Protein AF-Q1DB37-F1 (afdb_monomer_lite)

Radius of gyration: 32.86 Å; chains: 1; bounding box: 74×52×137 Å

Secondary structure (DSSP, 8-state):
-----------------------------------------------HHHHHHHIIIIIS-------HHHHHHHHHHHHHTT--HHHHHHHTTSHHHHHHHHHHHHHHHHHHHHHHHHHHHHHHHHHHTT-HHHHHHHHHHHHHH---HHHHHHHHHHHHHHHHHHHHHSS-S-------------------

Structure (mmCIF, N/CA/C/O backbone):
data_AF-Q1DB37-F1
#
_entry.id   AF-Q1DB37-F1
#
loop_
_atom_site.group_PDB
_atom_site.id
_atom_site.type_symbol
_atom_site.label_atom_id
_atom_site.label_alt_id
_atom_site.label_comp_id
_atom_site.label_asym_id
_atom_site.label_entity_id
_atom_site.label_seq_id
_atom_site.pdbx_PDB_ins_code
_atom_site.Cartn_x
_atom_site.Cartn_y
_atom_site.Cartn_z
_atom_site.occupancy
_atom_site.B_iso_or_equiv
_atom_site.auth_seq_id
_atom_site.auth_comp_id
_atom_site.auth_asym_id
_atom_site.auth_atom_id
_atom_site.pdbx_PDB_model_num
ATOM 1 N N . MET A 1 1 ? 54.267 25.558 53.265 1.00 46.09 1 MET A N 1
ATOM 2 C CA . MET A 1 1 ? 55.245 25.114 52.248 1.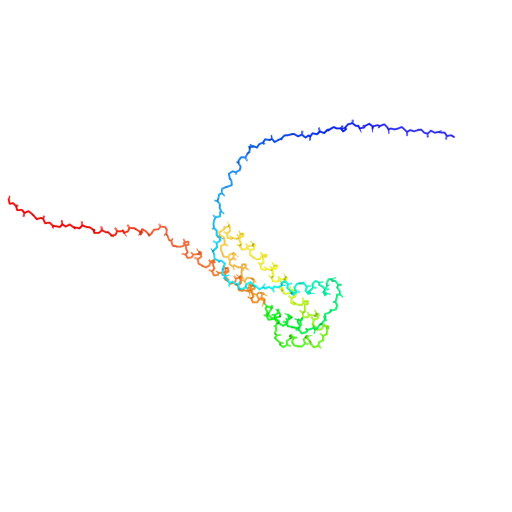00 46.09 1 MET A CA 1
ATOM 3 C C . MET A 1 1 ? 54.618 25.261 50.862 1.00 46.09 1 MET A C 1
ATOM 5 O O . MET A 1 1 ? 53.555 24.703 50.639 1.00 46.09 1 MET A O 1
ATOM 9 N N . LYS A 1 2 ? 55.229 26.077 49.989 1.00 47.84 2 LYS A N 1
ATOM 10 C CA . LYS A 1 2 ? 55.122 26.035 48.506 1.00 47.84 2 LYS A CA 1
ATOM 11 C C . LYS A 1 2 ? 56.173 25.017 47.983 1.00 47.84 2 LYS A C 1
ATOM 13 O O . LYS A 1 2 ? 57.065 24.728 48.787 1.00 47.84 2 LYS A O 1
ATOM 18 N N . PRO A 1 3 ? 56.109 24.444 46.752 1.00 56.34 3 PRO A N 1
ATOM 19 C CA . PRO A 1 3 ? 56.250 25.105 45.419 1.00 56.34 3 PRO A CA 1
ATOM 20 C C . PRO A 1 3 ? 55.158 24.662 44.400 1.00 56.34 3 PRO A C 1
ATOM 22 O O . PRO A 1 3 ? 54.493 23.663 44.633 1.00 56.34 3 PRO A O 1
ATOM 25 N N . SER A 1 4 ? 54.746 25.397 43.354 1.00 50.59 4 SER A N 1
ATOM 26 C CA . SER A 1 4 ? 55.400 26.051 42.189 1.00 50.59 4 SER A CA 1
ATOM 27 C C . SER A 1 4 ? 55.809 25.113 41.032 1.00 50.59 4 SER A C 1
ATOM 29 O O . SER A 1 4 ? 56.825 24.439 41.142 1.00 50.59 4 SER A O 1
ATOM 31 N N . ALA A 1 5 ? 55.064 25.169 39.912 1.00 50.91 5 ALA A N 1
ATOM 32 C CA . ALA A 1 5 ? 55.491 25.047 38.493 1.00 50.91 5 ALA A CA 1
ATOM 33 C C . ALA A 1 5 ? 54.244 25.321 37.599 1.00 50.91 5 ALA A C 1
ATOM 35 O O . ALA A 1 5 ? 53.253 24.616 37.741 1.00 50.91 5 ALA A O 1
ATOM 36 N N . THR A 1 6 ? 54.054 26.440 36.883 1.00 50.34 6 THR A N 1
ATOM 37 C CA . THR A 1 6 ? 54.704 27.017 35.676 1.00 50.34 6 THR A CA 1
ATOM 38 C C . THR A 1 6 ? 54.442 26.262 34.360 1.00 50.34 6 THR A C 1
ATOM 40 O O . THR A 1 6 ? 55.121 25.276 34.106 1.00 50.34 6 THR A O 1
ATOM 43 N N . ARG A 1 7 ? 53.544 26.792 33.499 1.00 41.59 7 ARG A N 1
ATOM 44 C CA . ARG A 1 7 ? 53.612 26.889 32.006 1.00 41.59 7 ARG A CA 1
ATOM 45 C C . ARG A 1 7 ? 52.314 27.572 31.512 1.00 41.59 7 ARG A C 1
ATOM 47 O O . ARG A 1 7 ? 51.246 27.043 31.772 1.00 41.59 7 ARG A O 1
ATOM 54 N N . SER A 1 8 ? 52.260 28.829 31.063 1.00 44.94 8 SER A N 1
ATOM 55 C CA . SER A 1 8 ? 52.838 29.522 29.891 1.00 44.94 8 SER A CA 1
ATOM 56 C C . SER A 1 8 ? 52.283 29.067 28.528 1.00 44.94 8 SER A C 1
ATOM 58 O O . SER A 1 8 ? 52.432 27.904 28.165 1.00 44.94 8 SER A O 1
ATOM 60 N N . GLY A 1 9 ? 51.688 30.017 27.788 1.00 42.84 9 GLY A N 1
ATOM 61 C CA . GLY A 1 9 ? 51.166 29.901 26.412 1.00 42.84 9 GLY A CA 1
ATOM 62 C C . GLY A 1 9 ? 49.723 30.421 26.311 1.00 42.84 9 GLY A C 1
ATOM 63 O O . GLY A 1 9 ? 48.789 29.655 26.484 1.00 42.84 9 GLY A O 1
ATOM 64 N N . GLN A 1 10 ? 49.447 31.728 26.294 1.00 46.47 10 GLN A N 1
ATOM 65 C CA . GLN A 1 10 ? 49.607 32.680 25.181 1.00 46.47 10 GLN A CA 1
ATOM 66 C C . GLN A 1 10 ? 48.885 32.251 23.890 1.00 46.47 10 GLN A C 1
ATOM 68 O O . GLN A 1 10 ? 49.447 31.525 23.079 1.00 46.47 10 GLN A O 1
ATOM 73 N N . ALA A 1 11 ? 47.663 32.759 23.691 1.00 36.59 11 ALA A N 1
ATOM 74 C CA . ALA A 1 11 ? 47.027 32.900 22.380 1.00 36.59 11 ALA A CA 1
ATOM 75 C C . ALA A 1 11 ? 45.894 33.946 22.441 1.00 36.59 11 ALA A C 1
ATOM 77 O O . ALA A 1 11 ? 44.831 33.712 23.006 1.00 36.59 11 ALA A O 1
ATOM 78 N N . ALA A 1 12 ? 46.143 35.104 21.842 1.00 48.97 12 ALA A N 1
ATOM 79 C CA . ALA A 1 12 ? 45.154 35.989 21.227 1.00 48.97 12 ALA A CA 1
ATOM 80 C C . ALA A 1 12 ? 45.808 36.421 19.898 1.00 48.97 12 ALA A C 1
ATOM 82 O O . ALA A 1 12 ? 47.035 36.573 19.890 1.00 48.97 12 ALA A O 1
ATOM 83 N N . PRO A 1 13 ? 45.072 36.559 18.779 1.00 51.25 13 PRO A N 1
ATOM 84 C CA . PRO A 1 13 ? 44.086 37.634 18.667 1.00 51.25 13 PRO A CA 1
ATOM 85 C C . PRO A 1 13 ? 42.792 37.282 17.908 1.00 51.25 13 PRO A C 1
ATOM 87 O O . PRO A 1 13 ? 42.789 36.560 16.914 1.00 51.25 13 PRO A O 1
ATOM 90 N N . SER A 1 14 ? 41.696 37.905 18.341 1.00 47.12 14 SER A N 1
ATOM 91 C CA . SER A 1 14 ? 40.470 38.062 17.557 1.00 47.12 14 SER A CA 1
ATOM 92 C C . SER A 1 14 ? 40.558 39.335 16.719 1.00 47.12 14 SER A C 1
ATOM 94 O O . SER A 1 14 ? 40.719 40.419 17.276 1.00 47.12 14 SER A O 1
ATOM 96 N N . ALA A 1 15 ? 40.386 39.216 15.403 1.00 48.78 15 ALA A N 1
ATOM 97 C CA . ALA A 1 15 ? 39.932 40.301 14.535 1.00 48.78 15 ALA A CA 1
ATOM 98 C C . ALA A 1 15 ? 39.231 39.724 13.282 1.00 48.78 15 ALA A C 1
ATOM 100 O O . ALA A 1 15 ? 39.503 38.581 12.910 1.00 48.78 15 ALA A O 1
ATOM 101 N N . PRO A 1 16 ? 38.294 40.471 12.666 1.00 51.66 16 PRO A N 1
ATOM 102 C CA . PRO A 1 16 ? 37.261 39.938 11.783 1.00 51.66 16 PRO A CA 1
ATOM 103 C C . PRO A 1 16 ? 37.643 40.031 10.300 1.00 51.66 16 PRO A C 1
ATOM 105 O O . PRO A 1 16 ? 38.317 40.971 9.889 1.00 51.66 16 PRO A O 1
ATOM 108 N N . ILE A 1 17 ? 37.127 39.117 9.474 1.00 45.06 17 ILE A N 1
ATOM 109 C CA . ILE A 1 17 ? 37.161 39.252 8.011 1.00 45.06 17 ILE A CA 1
ATOM 110 C C . ILE A 1 17 ? 35.729 39.153 7.480 1.00 45.06 17 ILE A C 1
ATOM 112 O O . ILE A 1 17 ? 35.092 38.101 7.509 1.00 45.06 17 ILE A O 1
ATOM 116 N N . ARG A 1 18 ? 35.226 40.303 7.027 1.00 42.94 18 ARG A N 1
ATOM 117 C CA . ARG A 1 18 ? 34.020 40.497 6.221 1.00 42.94 18 ARG A CA 1
ATOM 118 C C . ARG A 1 18 ? 34.473 41.191 4.936 1.00 42.94 18 ARG A C 1
ATOM 120 O O . ARG A 1 18 ? 35.144 42.212 5.024 1.00 42.94 18 ARG A O 1
ATOM 127 N N . GLY A 1 19 ? 34.043 40.665 3.793 1.00 36.97 19 GLY A N 1
ATOM 128 C CA . GLY A 1 19 ? 34.383 41.150 2.449 1.00 36.97 19 GLY A CA 1
ATOM 129 C C . GLY A 1 19 ? 35.168 40.068 1.701 1.00 36.97 19 GLY A C 1
ATOM 130 O O . GLY A 1 19 ? 36.044 39.458 2.290 1.00 36.97 19 GLY A O 1
ATOM 131 N N . GLU A 1 20 ? 34.876 39.675 0.469 1.00 37.81 20 GLU A N 1
ATOM 132 C CA . GLU A 1 20 ? 34.083 40.264 -0.602 1.00 37.81 20 GLU A CA 1
ATOM 133 C C . GLU A 1 20 ? 33.585 39.145 -1.530 1.00 37.81 20 GLU A C 1
ATOM 135 O O . GLU A 1 20 ? 34.064 38.011 -1.507 1.00 37.81 20 GLU A O 1
ATOM 140 N N . ARG A 1 21 ? 32.579 39.488 -2.334 1.00 43.47 21 ARG A N 1
ATOM 141 C CA . ARG A 1 21 ? 32.153 38.734 -3.513 1.00 43.47 21 ARG A CA 1
ATOM 142 C C . ARG A 1 21 ? 33.237 38.874 -4.577 1.00 43.47 21 ARG A C 1
ATOM 144 O O . ARG A 1 21 ? 33.695 39.988 -4.782 1.00 43.47 21 ARG A O 1
ATOM 151 N N . ASP A 1 22 ? 33.475 37.822 -5.352 1.00 38.19 22 ASP A N 1
ATOM 152 C CA . ASP A 1 22 ? 33.422 38.002 -6.802 1.00 38.19 22 ASP A CA 1
ATOM 153 C C . ASP A 1 22 ? 32.976 36.703 -7.508 1.00 38.19 22 ASP A C 1
ATOM 155 O O . ASP A 1 22 ? 33.346 35.607 -7.070 1.00 38.19 22 ASP A O 1
ATOM 159 N N . PRO A 1 23 ? 32.126 36.791 -8.550 1.00 50.94 23 PRO A N 1
ATOM 160 C CA . PRO A 1 23 ? 31.499 35.668 -9.221 1.00 50.94 23 PRO A CA 1
ATOM 161 C C . PRO A 1 23 ? 32.172 35.414 -10.570 1.00 50.94 23 PRO A C 1
ATOM 163 O O . PRO A 1 23 ? 32.054 36.227 -11.478 1.00 50.94 23 PRO A O 1
ATOM 166 N N . SER A 1 24 ? 32.820 34.268 -10.755 1.00 42.84 24 SER A N 1
ATOM 167 C CA . SER A 1 24 ? 33.111 33.733 -12.093 1.00 42.84 24 SER A CA 1
ATOM 168 C C . SER A 1 24 ? 33.712 32.346 -11.984 1.00 42.84 24 SER A C 1
ATOM 170 O O . SER A 1 24 ? 34.922 32.218 -11.916 1.00 42.84 24 SER A O 1
ATOM 172 N N . LEU A 1 25 ? 32.871 31.312 -12.018 1.00 43.38 25 LEU A N 1
ATOM 173 C CA . LEU A 1 25 ? 33.187 30.059 -12.705 1.00 43.38 25 LEU A CA 1
ATOM 174 C C . LEU A 1 25 ? 31.874 29.473 -13.228 1.00 43.38 25 LEU A C 1
ATOM 176 O O . LEU A 1 25 ? 31.062 28.911 -12.493 1.00 43.38 25 LEU A O 1
ATOM 180 N N . GLY A 1 26 ? 31.659 29.679 -14.526 1.00 35.41 26 GLY A N 1
ATOM 181 C CA . GLY A 1 26 ? 30.571 29.091 -15.285 1.00 35.41 26 GLY A CA 1
ATOM 182 C C . GLY A 1 26 ? 30.719 27.576 -15.341 1.00 35.41 26 GLY A C 1
ATOM 183 O O . GLY A 1 26 ? 31.489 27.043 -16.133 1.00 35.41 26 GLY A O 1
ATOM 184 N N . LEU A 1 27 ? 29.930 26.885 -14.524 1.00 38.50 27 LEU A N 1
ATOM 185 C CA . LEU A 1 27 ? 29.535 25.508 -14.777 1.00 38.50 27 LEU A CA 1
ATOM 186 C C . LEU A 1 27 ? 28.464 25.535 -15.865 1.00 38.50 27 LEU A C 1
ATOM 188 O O . LEU A 1 27 ? 27.292 25.821 -15.610 1.00 38.50 27 LEU A O 1
ATOM 192 N N . THR A 1 28 ? 28.871 25.234 -17.094 1.00 42.78 28 THR A N 1
ATOM 193 C CA . THR A 1 28 ? 27.957 24.848 -18.166 1.00 42.78 28 THR A CA 1
ATOM 194 C C . THR A 1 28 ? 27.288 23.532 -17.773 1.00 42.78 28 THR A C 1
ATOM 196 O O . THR A 1 28 ? 27.725 22.430 -18.097 1.00 42.78 28 THR A O 1
ATOM 199 N N . ARG A 1 29 ? 26.190 23.659 -17.024 1.00 37.31 29 ARG A N 1
ATOM 200 C CA . ARG A 1 29 ? 25.217 22.602 -16.767 1.00 37.31 29 ARG A CA 1
ATOM 201 C C . ARG A 1 29 ? 24.596 22.230 -18.111 1.00 37.31 29 ARG A C 1
ATOM 203 O O . ARG A 1 29 ? 23.674 22.889 -18.584 1.00 37.31 29 ARG A O 1
ATOM 210 N N . ARG A 1 30 ? 25.164 21.215 -18.764 1.00 37.41 30 ARG A N 1
ATOM 211 C CA . ARG A 1 30 ? 24.648 20.675 -20.019 1.00 37.41 30 ARG A CA 1
ATOM 212 C C . ARG A 1 30 ? 23.244 20.135 -19.763 1.00 37.41 30 ARG A C 1
ATOM 214 O O . ARG A 1 30 ? 23.041 19.269 -18.916 1.00 37.41 30 ARG A O 1
ATOM 221 N N . ALA A 1 31 ? 22.294 20.722 -20.479 1.00 47.62 31 ALA A N 1
ATOM 222 C CA . ALA A 1 31 ? 20.901 20.333 -20.521 1.00 47.62 31 ALA A CA 1
ATOM 223 C C . ALA A 1 31 ? 20.774 18.843 -20.868 1.00 47.62 31 ALA A C 1
ATOM 225 O O . ALA A 1 31 ? 21.213 18.396 -21.925 1.00 47.62 31 ALA A O 1
ATOM 226 N N . GLY A 1 32 ? 20.170 18.111 -19.940 1.00 39.31 32 GLY A N 1
ATOM 227 C CA . GLY A 1 32 ? 19.785 16.709 -20.041 1.00 39.31 32 GLY A CA 1
ATOM 228 C C . GLY A 1 32 ? 18.499 16.489 -19.248 1.00 39.31 32 GLY A C 1
ATOM 229 O O . GLY A 1 32 ? 18.425 15.627 -18.387 1.00 39.31 32 GLY A O 1
ATOM 230 N N . GLN A 1 33 ? 17.511 17.353 -19.473 1.00 46.97 33 GLN A N 1
ATOM 231 C CA . GLN A 1 33 ? 16.106 17.043 -19.228 1.00 46.97 33 GLN A CA 1
ATOM 232 C C . GLN A 1 33 ? 15.464 17.018 -20.608 1.00 46.97 33 GLN A C 1
ATOM 234 O O . GLN A 1 33 ? 15.496 18.034 -21.305 1.00 46.97 33 GLN A O 1
ATOM 239 N N . PRO A 1 34 ? 14.962 15.850 -21.025 1.00 47.28 34 PRO A N 1
ATOM 240 C CA . PRO A 1 34 ? 13.512 15.706 -20.990 1.00 47.28 34 PRO A CA 1
ATOM 241 C C . PRO A 1 34 ? 13.046 14.269 -20.705 1.00 47.28 34 PRO A C 1
ATOM 243 O O . PRO A 1 34 ? 13.386 13.349 -21.435 1.00 47.28 34 PRO A O 1
ATOM 246 N N . ALA A 1 35 ? 12.214 14.109 -19.676 1.00 41.06 35 ALA A N 1
ATOM 247 C CA . ALA A 1 35 ? 11.151 13.097 -19.611 1.00 41.06 35 ALA A CA 1
ATOM 248 C C . ALA A 1 35 ? 10.296 13.378 -18.366 1.00 41.06 35 ALA A C 1
ATOM 250 O O . ALA A 1 35 ? 10.339 12.680 -17.355 1.00 41.06 35 ALA A O 1
ATOM 251 N N . LYS A 1 36 ? 9.564 14.489 -18.411 1.00 46.75 36 LYS A N 1
ATOM 252 C CA . LYS A 1 36 ? 8.279 14.584 -17.716 1.00 46.75 36 LYS A CA 1
ATOM 253 C C . LYS A 1 36 ? 7.243 14.296 -18.804 1.00 46.75 36 LYS A C 1
ATOM 255 O O . LYS A 1 36 ? 7.446 14.790 -19.903 1.00 46.75 36 LYS A O 1
ATOM 260 N N . GLU A 1 37 ? 6.199 13.540 -18.472 1.00 45.59 37 GLU A N 1
ATOM 261 C CA . GLU A 1 37 ? 5.217 12.898 -19.377 1.00 45.59 37 GLU A CA 1
ATOM 262 C C . GLU A 1 37 ? 5.727 11.544 -19.893 1.00 45.59 37 GLU A C 1
ATOM 264 O O . GLU A 1 37 ? 6.652 11.478 -20.685 1.00 45.59 37 GLU A O 1
ATOM 269 N N . THR A 1 38 ? 5.256 10.402 -19.394 1.00 41.31 38 THR A N 1
ATOM 270 C CA . THR A 1 38 ? 3.865 10.073 -19.063 1.00 41.31 38 THR A CA 1
ATOM 271 C C . THR A 1 38 ? 3.830 9.285 -17.757 1.00 41.31 38 THR A C 1
ATOM 273 O O . THR A 1 38 ? 4.081 8.083 -17.728 1.00 41.31 38 THR A O 1
ATOM 276 N N . CYS A 1 39 ? 3.511 9.955 -16.648 1.00 34.00 39 CYS A N 1
ATOM 277 C CA . CYS A 1 39 ? 3.052 9.239 -15.466 1.00 34.00 39 CYS A CA 1
ATOM 278 C C . CYS A 1 39 ? 1.733 8.573 -15.857 1.00 34.00 39 CYS A C 1
ATOM 280 O O . CYS A 1 39 ? 0.726 9.264 -16.017 1.00 34.00 39 CYS A O 1
ATOM 282 N N . ILE A 1 40 ? 1.733 7.250 -16.030 1.00 42.47 40 ILE A N 1
ATOM 283 C CA . ILE A 1 40 ? 0.500 6.462 -16.000 1.00 42.47 40 ILE A CA 1
ATOM 284 C C . ILE A 1 40 ? -0.260 6.945 -14.765 1.00 42.47 40 ILE A C 1
ATOM 286 O O . ILE A 1 40 ? 0.290 6.945 -13.660 1.00 42.47 40 ILE A O 1
ATOM 290 N N . VAL A 1 41 ? -1.470 7.465 -14.985 1.00 40.59 41 VAL A N 1
ATOM 291 C CA . VAL A 1 41 ? -2.311 8.118 -13.976 1.00 40.59 41 VAL A CA 1
ATOM 292 C C . VAL A 1 41 ? -2.771 7.058 -12.977 1.00 40.59 41 VAL A C 1
ATOM 294 O O . VAL A 1 41 ? -3.905 6.589 -12.989 1.00 40.59 41 VAL A O 1
ATOM 297 N N . SER A 1 42 ? -1.859 6.634 -12.107 1.00 51.03 42 SER A N 1
ATOM 298 C CA . SER A 1 42 ? -2.204 5.908 -10.903 1.00 51.03 42 SER A CA 1
ATOM 299 C C . SER A 1 42 ? -2.890 6.920 -9.995 1.00 51.03 42 SER A C 1
ATOM 301 O O . SER A 1 42 ? -2.320 7.944 -9.617 1.00 51.03 42 SER A O 1
ATOM 303 N N . LYS A 1 43 ? -4.170 6.674 -9.715 1.00 55.88 43 LYS A N 1
ATOM 304 C CA . LYS A 1 43 ? -4.950 7.410 -8.721 1.00 55.88 43 LYS A CA 1
ATOM 305 C C . LYS A 1 43 ? -4.084 7.582 -7.470 1.00 55.88 43 LYS A C 1
ATOM 307 O O . LYS A 1 43 ? -3.739 6.587 -6.836 1.00 55.88 43 LYS A O 1
ATOM 312 N N . THR A 1 44 ? -3.681 8.813 -7.162 1.00 67.50 44 THR A N 1
ATOM 313 C CA . THR A 1 44 ? -2.818 9.089 -6.010 1.00 67.50 44 THR A CA 1
ATOM 314 C C . THR A 1 44 ? -3.616 8.782 -4.752 1.00 67.50 44 THR A C 1
ATOM 316 O O . THR A 1 44 ? -4.596 9.463 -4.452 1.00 67.50 44 THR A O 1
ATOM 319 N N . ILE A 1 45 ? -3.258 7.700 -4.066 1.00 85.31 45 ILE A N 1
ATOM 320 C CA . ILE A 1 45 ? -3.944 7.288 -2.846 1.00 85.31 45 ILE A CA 1
ATOM 321 C C . ILE A 1 45 ? -3.469 8.184 -1.704 1.00 85.31 45 ILE A C 1
ATOM 323 O O . ILE A 1 45 ? -2.268 8.306 -1.459 1.00 85.31 45 ILE A O 1
ATOM 327 N N . ASP A 1 46 ? -4.411 8.817 -1.005 1.00 89.25 46 ASP A N 1
ATOM 328 C CA . ASP A 1 46 ? -4.097 9.622 0.171 1.00 89.25 46 ASP A CA 1
ATOM 329 C C . ASP A 1 46 ? -4.039 8.751 1.434 1.00 89.25 46 ASP A C 1
ATOM 331 O O . ASP A 1 46 ? -5.051 8.450 2.076 1.00 89.25 46 ASP A O 1
ATOM 335 N N . TRP A 1 47 ? -2.813 8.379 1.804 1.00 93.50 47 TRP A N 1
ATOM 336 C CA . TRP A 1 47 ? -2.498 7.705 3.064 1.00 93.50 47 TRP A CA 1
ATOM 337 C C . TRP A 1 47 ? -2.121 8.667 4.201 1.00 93.50 47 TRP A C 1
ATOM 339 O O . TRP A 1 47 ? -1.719 8.218 5.274 1.00 93.50 47 TRP A O 1
ATOM 349 N N . GLY A 1 48 ? -2.243 9.983 4.015 1.00 93.62 48 GLY A N 1
ATOM 350 C CA . GLY A 1 48 ? -1.997 10.965 5.072 1.00 93.62 48 GLY A CA 1
ATOM 351 C C . GLY A 1 48 ? -2.818 10.688 6.339 1.00 93.62 48 GLY A C 1
ATOM 352 O O . GLY A 1 48 ? -2.227 10.536 7.409 1.00 93.62 48 GLY A O 1
ATOM 353 N N . PRO A 1 49 ? -4.152 10.519 6.240 1.00 94.94 49 PRO A N 1
ATOM 354 C CA . PRO A 1 49 ? -5.002 10.283 7.404 1.00 94.94 49 PRO A CA 1
ATOM 355 C C . PRO A 1 49 ? -4.634 9.031 8.209 1.00 94.94 49 PRO A C 1
ATOM 357 O O . PRO A 1 49 ? -4.621 9.087 9.439 1.00 94.94 49 PRO A O 1
ATOM 360 N N . ILE A 1 50 ? -4.305 7.916 7.542 1.00 94.81 50 ILE A N 1
ATOM 361 C CA . ILE A 1 50 ? -3.914 6.688 8.247 1.00 94.81 50 ILE A CA 1
ATOM 362 C C . ILE A 1 50 ? -2.537 6.836 8.898 1.00 94.81 50 ILE A C 1
ATOM 364 O O . ILE A 1 50 ? -2.359 6.413 10.034 1.00 94.81 50 ILE A O 1
ATOM 368 N N . ARG A 1 51 ? -1.586 7.527 8.253 1.00 94.25 51 ARG A N 1
ATOM 369 C CA . ARG A 1 51 ? -0.270 7.822 8.845 1.00 94.25 51 ARG A CA 1
ATOM 370 C C . ARG A 1 51 ? -0.392 8.717 10.075 1.00 94.25 51 ARG A C 1
ATOM 372 O O . ARG A 1 51 ? 0.303 8.496 11.063 1.00 94.25 51 ARG A O 1
ATOM 379 N N . THR A 1 52 ? -1.291 9.701 10.041 1.00 95.69 52 THR A N 1
ATOM 380 C CA . THR A 1 52 ? -1.596 10.538 11.208 1.00 95.69 52 THR A CA 1
ATOM 381 C C . THR A 1 52 ? -2.179 9.707 12.349 1.00 95.69 52 THR A C 1
ATOM 383 O O . THR A 1 52 ? -1.745 9.866 13.488 1.00 95.69 52 THR A O 1
ATOM 386 N N . LEU A 1 53 ? -3.127 8.808 12.059 1.00 94.56 53 LEU A N 1
ATOM 387 C CA . LEU A 1 53 ? -3.700 7.918 13.071 1.00 94.56 53 LEU A CA 1
ATOM 388 C C . LEU A 1 53 ? -2.646 6.960 13.645 1.00 94.56 53 LEU A C 1
ATOM 390 O O . LEU A 1 53 ? -2.528 6.843 14.861 1.00 94.56 53 LEU A O 1
ATOM 394 N N . ALA A 1 54 ? -1.838 6.339 12.786 1.00 93.88 54 ALA A N 1
ATOM 395 C CA . ALA A 1 54 ? -0.759 5.439 13.175 1.00 93.88 54 ALA A CA 1
ATOM 396 C C . ALA A 1 54 ? 0.259 6.126 14.083 1.00 93.88 54 ALA A C 1
ATOM 398 O O . ALA A 1 54 ? 0.644 5.566 15.101 1.00 93.88 54 ALA A O 1
ATOM 399 N N . ARG A 1 55 ? 0.658 7.363 13.771 1.00 94.44 55 ARG A N 1
ATOM 400 C CA . ARG A 1 55 ? 1.556 8.134 14.633 1.00 94.44 55 ARG A CA 1
ATOM 401 C C . ARG A 1 55 ? 0.951 8.356 16.025 1.00 94.44 55 ARG A C 1
ATOM 403 O O . ARG A 1 55 ? 1.607 8.064 17.021 1.00 94.44 55 ARG A O 1
ATOM 410 N N . ARG A 1 56 ? -0.294 8.832 16.101 1.00 94.38 56 ARG A N 1
ATOM 411 C CA . ARG A 1 56 ? -0.982 9.084 17.381 1.00 94.38 56 ARG A CA 1
ATOM 412 C C . ARG A 1 56 ? -1.089 7.821 18.239 1.00 94.38 56 ARG A C 1
ATOM 414 O O . ARG A 1 56 ? -0.758 7.820 19.417 1.00 94.38 56 ARG A O 1
ATOM 421 N N . VAL A 1 57 ? -1.501 6.717 17.629 1.00 94.06 57 VAL A N 1
ATOM 422 C CA . VAL A 1 57 ? -1.761 5.470 18.356 1.00 94.06 57 VAL A CA 1
ATOM 423 C C . VAL A 1 57 ? -0.468 4.709 18.664 1.00 94.06 57 VAL A C 1
ATOM 425 O O . VAL A 1 57 ? -0.237 4.305 19.798 1.00 94.06 57 VAL A O 1
ATOM 428 N N . LEU A 1 58 ? 0.396 4.510 17.665 1.00 91.81 58 LEU A N 1
ATOM 429 C CA . LEU A 1 58 ? 1.568 3.632 17.774 1.00 91.81 58 LEU A CA 1
ATOM 430 C C . LEU A 1 58 ? 2.802 4.336 18.344 1.00 91.81 58 LEU A C 1
ATOM 432 O O . LEU A 1 58 ? 3.667 3.673 18.905 1.00 91.81 58 LEU A O 1
ATOM 436 N N . THR A 1 59 ? 2.924 5.654 18.163 1.00 91.19 59 THR A N 1
ATOM 437 C CA . THR A 1 59 ? 4.075 6.430 18.661 1.00 91.19 59 THR A CA 1
ATOM 438 C C . THR A 1 59 ? 3.726 7.213 19.918 1.00 91.19 59 THR A C 1
ATOM 440 O O . THR A 1 59 ? 4.511 7.231 20.860 1.00 91.19 59 THR A O 1
ATOM 443 N N . GLU A 1 60 ? 2.561 7.860 19.942 1.00 92.62 60 GLU A N 1
ATOM 444 C CA . GLU A 1 60 ? 2.151 8.726 21.057 1.00 92.62 60 GLU A CA 1
ATOM 445 C C . GLU A 1 60 ? 1.345 7.957 22.127 1.00 92.62 60 GLU A C 1
ATOM 447 O O . GLU A 1 60 ? 1.104 8.485 23.210 1.00 92.62 60 GLU A O 1
ATOM 452 N N . GLY A 1 61 ? 0.998 6.688 21.868 1.00 89.19 61 GLY A N 1
ATOM 453 C CA . GLY A 1 61 ? 0.349 5.791 22.831 1.00 89.19 61 GLY A CA 1
ATOM 454 C C . GLY A 1 61 ? -1.131 6.093 23.071 1.00 89.19 61 GLY A C 1
ATOM 455 O O . GLY A 1 61 ? -1.692 5.675 24.085 1.00 89.19 61 GLY A O 1
ATOM 456 N N . GLU A 1 62 ? -1.769 6.839 22.170 1.00 90.25 62 GLU A N 1
ATOM 457 C CA . GLU A 1 62 ? -3.194 7.131 22.264 1.00 90.25 62 GLU A CA 1
ATOM 458 C C . GLU A 1 62 ? -4.033 5.873 21.994 1.00 90.25 62 GLU A C 1
ATOM 460 O O . GLU A 1 62 ? -3.695 5.041 21.150 1.00 90.25 62 GLU A O 1
ATOM 465 N N . ARG A 1 63 ? -5.163 5.734 22.693 1.00 87.12 63 ARG A N 1
ATOM 466 C CA . ARG A 1 63 ? -6.099 4.631 22.447 1.00 87.12 63 ARG A CA 1
ATOM 467 C C . ARG A 1 63 ? -6.781 4.779 21.093 1.00 87.12 63 ARG A C 1
ATOM 469 O O . ARG A 1 63 ? -7.128 5.886 20.677 1.00 87.12 63 ARG A O 1
ATOM 476 N N . VAL A 1 64 ? -7.017 3.655 20.419 1.00 84.62 64 VAL A N 1
ATOM 477 C CA . VAL A 1 64 ? -7.756 3.651 19.153 1.00 84.62 64 VAL A CA 1
ATOM 478 C C . VAL A 1 64 ? -9.218 3.903 19.472 1.00 84.62 64 VAL A C 1
ATOM 480 O O . VAL A 1 64 ? -9.922 3.021 19.956 1.00 84.62 64 VAL A O 1
ATOM 483 N N . ALA A 1 65 ? -9.705 5.098 19.161 1.00 79.44 65 ALA A N 1
ATOM 484 C CA . ALA A 1 65 ? -11.028 5.511 19.592 1.00 79.44 65 ALA A CA 1
ATOM 485 C C . ALA A 1 65 ? -12.193 4.860 18.818 1.00 79.44 65 ALA A C 1
ATOM 487 O O . ALA A 1 65 ? -13.277 5.403 18.898 1.00 79.44 65 ALA A O 1
ATOM 488 N N . LEU A 1 66 ? -12.036 3.727 18.109 1.00 87.19 66 LEU A N 1
ATOM 489 C CA . LEU A 1 66 ? -13.062 2.943 17.373 1.00 87.19 66 LEU A CA 1
ATOM 490 C C . LEU A 1 66 ? -14.294 3.711 16.838 1.00 87.19 66 LEU A C 1
ATOM 492 O O . LEU A 1 66 ? -15.396 3.158 16.712 1.00 87.19 66 LEU A O 1
ATOM 496 N N . THR A 1 67 ? -14.130 4.981 16.473 1.00 92.12 67 THR A N 1
ATOM 497 C CA . THR A 1 67 ? -15.245 5.835 16.094 1.00 92.12 67 THR A CA 1
ATOM 498 C C . THR A 1 67 ? -15.726 5.412 14.718 1.00 92.12 67 THR A C 1
ATOM 500 O O . THR A 1 67 ? -14.997 4.796 13.936 1.00 92.12 67 THR A O 1
ATOM 503 N N . ARG A 1 68 ? -16.951 5.799 14.345 1.00 92.94 68 ARG A N 1
ATOM 504 C CA . ARG A 1 68 ? -17.447 5.558 12.980 1.00 92.94 68 ARG A CA 1
ATOM 505 C C . ARG A 1 68 ? -16.465 6.071 11.915 1.00 92.94 68 ARG A C 1
ATOM 507 O O . ARG A 1 68 ? -16.310 5.427 10.881 1.00 92.94 68 ARG A O 1
ATOM 514 N N . LYS A 1 69 ? -15.792 7.199 12.181 1.00 92.69 69 LYS A N 1
ATOM 515 C CA . LYS A 1 69 ? -14.792 7.801 11.290 1.00 92.69 69 LYS A CA 1
ATOM 516 C C . LYS A 1 69 ? -13.519 6.958 11.201 1.00 92.69 69 LYS A C 1
ATOM 518 O O . LYS A 1 69 ? -13.055 6.709 10.095 1.00 92.69 69 LYS A O 1
ATOM 523 N N . GLU A 1 70 ? -12.975 6.499 12.325 1.00 93.31 70 GLU A N 1
ATOM 524 C CA . GLU A 1 70 ? -11.758 5.672 12.336 1.00 93.31 70 GLU A CA 1
ATOM 525 C C . GLU A 1 70 ? -12.011 4.288 11.745 1.00 93.31 70 GLU A C 1
ATOM 527 O O . GLU A 1 70 ? -11.241 3.844 10.902 1.00 93.31 70 GLU A O 1
ATOM 532 N N . LYS A 1 71 ? -13.140 3.648 12.074 1.00 94.62 71 LYS A N 1
ATOM 533 C CA . LYS A 1 71 ? -13.526 2.376 11.446 1.00 94.62 71 LYS A CA 1
ATOM 534 C C . LYS A 1 71 ? -13.705 2.519 9.932 1.00 94.62 71 LYS A C 1
ATOM 536 O O . LYS A 1 71 ? -13.347 1.615 9.186 1.00 94.62 71 LYS A O 1
ATOM 541 N N . ALA A 1 72 ? -14.267 3.635 9.460 1.00 95.38 72 ALA A N 1
ATOM 542 C CA . ALA A 1 72 ? -14.387 3.903 8.026 1.00 95.38 72 ALA A CA 1
ATOM 543 C C . ALA A 1 72 ? -13.023 4.143 7.360 1.00 95.38 72 ALA A C 1
ATOM 545 O O . ALA A 1 72 ? -12.812 3.691 6.236 1.00 95.38 72 ALA A O 1
ATOM 546 N N . LEU A 1 73 ? -12.102 4.825 8.050 1.00 95.56 73 LEU A N 1
ATOM 547 C CA . LEU A 1 73 ? -10.734 5.033 7.579 1.00 95.56 73 LEU A CA 1
ATOM 548 C C . LEU A 1 73 ? -9.983 3.702 7.445 1.00 95.56 73 LEU A C 1
ATOM 550 O O . LEU A 1 73 ? -9.477 3.427 6.363 1.00 95.56 73 LEU A O 1
ATOM 554 N N . LEU A 1 74 ? -9.990 2.872 8.493 1.00 95.75 74 LEU A N 1
ATOM 555 C CA . LEU A 1 74 ? -9.355 1.549 8.494 1.00 95.75 74 LEU A CA 1
ATOM 556 C C . LEU A 1 74 ? -9.927 0.667 7.376 1.00 95.75 74 LEU A C 1
ATOM 558 O O . LEU A 1 74 ? -9.195 0.182 6.530 1.00 95.75 74 LEU A O 1
ATOM 562 N N . ARG A 1 75 ? -11.257 0.565 7.240 1.00 97.00 75 ARG A N 1
ATOM 563 C CA . ARG A 1 75 ? -11.874 -0.194 6.129 1.00 97.00 75 ARG A CA 1
ATOM 564 C C . ARG A 1 75 ? -11.402 0.248 4.750 1.00 97.00 75 ARG A C 1
ATOM 566 O O . ARG A 1 75 ? -11.133 -0.591 3.892 1.00 97.00 75 ARG A O 1
ATOM 573 N N . ARG A 1 76 ? -11.341 1.563 4.521 1.00 96.00 76 ARG A N 1
ATOM 574 C CA . ARG A 1 76 ? -10.895 2.113 3.240 1.00 96.00 76 ARG A CA 1
ATOM 575 C C . ARG A 1 76 ? -9.436 1.749 2.984 1.00 96.00 76 ARG A C 1
ATOM 577 O O . ARG A 1 76 ? -9.121 1.255 1.906 1.00 96.00 76 ARG A O 1
ATOM 584 N N . THR A 1 77 ? -8.566 1.984 3.962 1.00 95.75 77 THR A N 1
ATOM 585 C CA . THR A 1 77 ? -7.133 1.745 3.806 1.00 95.75 77 THR A CA 1
ATOM 586 C C . THR A 1 77 ? -6.808 0.261 3.700 1.00 95.75 77 THR A C 1
ATOM 588 O O . THR A 1 77 ? -6.031 -0.103 2.824 1.00 95.75 77 THR A O 1
ATOM 591 N N . ALA A 1 78 ? -7.460 -0.608 4.470 1.00 95.75 78 ALA A N 1
ATOM 592 C CA . ALA A 1 78 ? -7.353 -2.056 4.340 1.00 95.75 78 ALA A CA 1
ATOM 593 C C . ALA A 1 78 ? -7.562 -2.539 2.896 1.00 95.75 78 ALA A C 1
ATOM 595 O O . ALA A 1 78 ? -6.738 -3.285 2.365 1.00 95.75 78 ALA A O 1
ATOM 596 N N . ALA A 1 79 ? -8.612 -2.057 2.223 1.00 94.75 79 ALA A N 1
ATOM 597 C CA . ALA A 1 79 ? -8.860 -2.390 0.821 1.00 94.75 79 ALA A CA 1
ATOM 598 C C . ALA A 1 79 ? -7.743 -1.870 -0.107 1.00 94.75 79 ALA A C 1
ATOM 600 O O . ALA A 1 79 ? -7.332 -2.564 -1.037 1.00 94.75 79 ALA A O 1
ATOM 601 N N . GLU A 1 80 ? -7.212 -0.674 0.161 1.00 93.94 80 GLU A N 1
ATOM 602 C CA . GLU A 1 80 ? -6.100 -0.077 -0.596 1.00 93.94 80 GLU A CA 1
ATOM 603 C C . GLU A 1 80 ? -4.777 -0.844 -0.423 1.00 93.94 80 GLU A C 1
ATOM 605 O O . GLU A 1 80 ? -3.951 -0.830 -1.336 1.00 93.94 80 GLU A O 1
ATOM 610 N N . VAL A 1 81 ? -4.576 -1.526 0.712 1.00 95.38 81 VAL A N 1
ATOM 611 C CA . VAL A 1 81 ? -3.368 -2.320 1.016 1.00 95.38 81 VAL A CA 1
ATOM 612 C C . VAL A 1 81 ? -3.554 -3.834 0.836 1.00 95.38 81 VAL A C 1
ATOM 614 O O . VAL A 1 81 ? -2.669 -4.619 1.193 1.00 95.38 81 VAL A O 1
ATOM 617 N N . GLY A 1 82 ? -4.689 -4.262 0.277 1.00 93.75 82 GLY A N 1
ATOM 618 C CA . GLY A 1 82 ? -4.964 -5.666 -0.042 1.00 93.75 82 GLY A CA 1
ATOM 619 C C . GLY A 1 82 ? -5.272 -6.550 1.173 1.00 93.75 82 GLY A C 1
ATOM 620 O O . GLY A 1 82 ? -4.872 -7.712 1.195 1.00 93.75 82 GLY A O 1
ATOM 621 N N . ILE A 1 83 ? -5.923 -6.011 2.203 1.00 94.50 83 ILE A N 1
ATOM 622 C CA . ILE A 1 83 ? -6.496 -6.780 3.321 1.00 94.50 83 ILE A CA 1
ATOM 623 C C . ILE A 1 83 ? -7.973 -7.061 3.009 1.00 94.50 83 ILE A C 1
ATOM 625 O O . ILE A 1 83 ? -8.681 -6.198 2.481 1.00 94.50 83 ILE A O 1
ATOM 629 N N . SER A 1 84 ? -8.445 -8.275 3.301 1.00 95.19 84 SER A N 1
ATOM 630 C CA . SER A 1 84 ? -9.812 -8.685 2.962 1.00 95.19 84 SER A CA 1
ATOM 631 C C . SER A 1 84 ? -10.859 -8.047 3.882 1.00 95.19 84 SER A C 1
ATOM 633 O O . SER A 1 84 ? -10.622 -7.819 5.067 1.00 95.19 84 SER A O 1
ATOM 635 N N . ALA A 1 85 ? -12.070 -7.814 3.365 1.00 93.19 85 ALA A N 1
ATOM 636 C CA . ALA A 1 85 ? -13.158 -7.240 4.162 1.00 93.19 85 ALA A CA 1
ATOM 637 C C . ALA A 1 85 ? -13.514 -8.099 5.394 1.00 93.19 85 ALA A C 1
ATOM 639 O O . ALA A 1 85 ? -13.820 -7.556 6.451 1.00 93.19 85 ALA A O 1
ATOM 640 N N . SER A 1 86 ? -13.428 -9.429 5.289 1.00 93.25 86 SER A N 1
ATOM 641 C CA . SER A 1 86 ? -13.673 -10.347 6.410 1.00 93.25 86 SER A CA 1
ATOM 642 C C . SER A 1 86 ? -12.647 -10.209 7.535 1.00 93.25 86 SER A C 1
ATOM 644 O O . SER A 1 86 ? -13.021 -10.225 8.709 1.00 93.25 86 SER A O 1
ATOM 646 N N . GLU A 1 87 ? -11.365 -10.052 7.194 1.00 94.12 87 GLU A N 1
ATOM 647 C CA . GLU A 1 87 ? -10.305 -9.812 8.182 1.00 94.12 87 GLU A CA 1
ATOM 648 C C . GLU A 1 87 ? -10.514 -8.466 8.876 1.00 94.12 87 GLU A C 1
ATOM 650 O O . GLU A 1 87 ? -10.401 -8.377 10.097 1.00 94.12 87 GLU A O 1
ATOM 655 N N . VAL A 1 88 ? -10.900 -7.438 8.116 1.00 95.81 88 VAL A N 1
ATOM 656 C CA . VAL A 1 88 ? -11.186 -6.105 8.656 1.00 95.81 88 VAL A CA 1
ATOM 657 C C . VAL A 1 88 ? -12.344 -6.133 9.643 1.00 95.81 88 VAL A C 1
ATOM 659 O O . VAL A 1 88 ? -12.198 -5.633 10.754 1.00 95.81 88 VAL A O 1
ATOM 662 N N . GLU A 1 89 ? -13.492 -6.712 9.281 1.00 94.88 89 GLU A N 1
ATOM 663 C CA . GLU A 1 89 ? -14.640 -6.759 10.196 1.00 94.88 89 GLU A CA 1
ATOM 664 C C . GLU A 1 89 ? -14.321 -7.547 11.472 1.00 94.88 89 GLU A C 1
ATOM 666 O O . GLU A 1 89 ? -14.718 -7.132 12.561 1.00 94.88 89 GLU A O 1
ATOM 671 N N . SER A 1 90 ? -13.543 -8.627 11.353 1.00 94.06 90 SER A N 1
ATOM 672 C CA . SER A 1 90 ? -13.086 -9.409 12.507 1.00 94.06 90 SER A CA 1
ATOM 673 C C . SER A 1 90 ? -12.165 -8.587 13.416 1.00 94.06 90 SER A C 1
ATOM 675 O O . SER A 1 90 ? -12.328 -8.591 14.635 1.00 94.06 90 SER A O 1
ATOM 677 N N . ALA A 1 91 ? -11.233 -7.829 12.835 1.00 94.44 91 ALA A N 1
ATOM 678 C CA . ALA A 1 91 ? -10.319 -6.966 13.575 1.00 94.44 91 ALA A CA 1
ATOM 679 C C . ALA A 1 91 ? -11.043 -5.787 14.253 1.00 94.44 91 ALA A C 1
ATOM 681 O O . ALA A 1 91 ? -10.760 -5.459 15.401 1.00 94.44 91 ALA A O 1
ATOM 682 N N . LEU A 1 92 ? -12.032 -5.179 13.589 1.00 94.75 92 LEU A N 1
ATOM 683 C CA . LEU A 1 92 ? -12.784 -4.024 14.102 1.00 94.75 92 LEU A CA 1
ATOM 684 C C . LEU A 1 92 ? -13.814 -4.364 15.197 1.00 94.75 92 LEU A C 1
ATOM 686 O O . LEU A 1 92 ? -14.513 -3.455 15.680 1.00 94.75 92 LEU A O 1
ATOM 690 N N . ALA A 1 93 ? -13.926 -5.641 15.572 1.00 93.50 93 ALA A N 1
ATOM 691 C CA . ALA A 1 93 ? -14.757 -6.110 16.677 1.00 93.50 93 ALA A CA 1
ATOM 692 C C . ALA A 1 93 ? -14.165 -5.768 18.056 1.00 93.50 93 ALA A C 1
ATOM 694 O O . ALA A 1 93 ? -14.914 -5.655 19.024 1.00 93.50 93 ALA A O 1
ATOM 695 N N . THR A 1 94 ? -12.846 -5.572 18.144 1.00 92.69 94 THR A N 1
ATOM 696 C CA . THR A 1 94 ? -12.125 -5.279 19.394 1.00 92.69 94 THR A CA 1
ATOM 697 C C . THR A 1 94 ? -11.169 -4.101 19.214 1.00 92.69 94 THR A C 1
ATOM 699 O O . THR A 1 94 ? -10.812 -3.741 18.089 1.00 92.69 94 THR A O 1
ATOM 702 N N . GLU A 1 95 ? -10.770 -3.465 20.316 1.00 91.25 95 GLU A N 1
ATOM 703 C CA . GLU A 1 95 ? -9.786 -2.375 20.276 1.00 91.25 95 GLU A CA 1
ATOM 704 C C . GLU A 1 95 ? -8.401 -2.921 19.905 1.00 91.25 95 GLU A C 1
ATOM 706 O O . GLU A 1 95 ? -7.724 -2.369 19.039 1.00 91.25 95 GLU A O 1
ATOM 711 N N . GLU A 1 96 ? -8.024 -4.066 20.477 1.00 93.06 96 GLU A N 1
ATOM 712 C CA . GLU A 1 96 ? -6.774 -4.769 20.196 1.00 93.06 96 GLU A CA 1
ATOM 713 C C . GLU A 1 96 ? -6.694 -5.219 18.732 1.00 93.06 96 GLU A C 1
ATOM 715 O O . GLU A 1 96 ? -5.658 -5.059 18.085 1.00 93.06 96 GLU A O 1
ATOM 720 N N . GLY A 1 97 ? -7.795 -5.735 18.180 1.00 94.31 97 GLY A N 1
ATOM 721 C CA . GLY A 1 97 ? -7.871 -6.115 16.772 1.00 94.31 97 GLY A CA 1
ATOM 722 C C . GLY A 1 97 ? -7.709 -4.913 15.841 1.00 94.31 97 GLY A C 1
ATOM 723 O O . GLY A 1 97 ? -6.952 -4.981 14.873 1.00 94.31 97 GLY A O 1
ATOM 724 N N . ALA A 1 98 ? -8.343 -3.781 16.152 1.00 94.56 98 ALA A N 1
ATOM 725 C CA . ALA A 1 98 ? -8.197 -2.564 15.359 1.00 94.56 98 ALA A CA 1
ATOM 726 C C . ALA A 1 98 ? -6.793 -1.955 15.452 1.00 94.56 98 ALA A C 1
ATOM 728 O O . ALA A 1 98 ? -6.294 -1.420 14.461 1.00 94.56 98 ALA A O 1
ATOM 729 N N . LEU A 1 99 ? -6.138 -2.068 16.610 1.00 95.19 99 LEU A N 1
ATOM 730 C CA . LEU A 1 99 ? -4.730 -1.715 16.767 1.00 95.19 99 LEU A CA 1
ATOM 731 C C . LEU A 1 99 ? -3.839 -2.593 15.877 1.00 95.19 99 LEU A C 1
ATOM 733 O O . LEU A 1 99 ? -2.988 -2.067 15.161 1.00 95.19 99 LEU A O 1
ATOM 737 N N . GLY A 1 100 ? -4.060 -3.911 15.881 1.00 95.81 100 GLY A N 1
ATOM 738 C CA . GLY A 1 100 ? -3.342 -4.846 15.012 1.00 95.81 100 GLY A CA 1
ATOM 739 C C . GLY A 1 100 ? -3.556 -4.548 13.524 1.00 95.81 100 GLY A C 1
ATOM 740 O O . GLY A 1 100 ? -2.599 -4.538 12.751 1.00 95.81 100 GLY A O 1
ATOM 741 N N . LEU A 1 101 ? -4.787 -4.210 13.130 1.00 96.88 101 LEU A N 1
ATOM 742 C CA . LEU A 1 101 ? -5.104 -3.796 11.762 1.00 96.88 101 LEU A CA 1
ATOM 743 C C . LEU A 1 101 ? -4.347 -2.520 11.367 1.00 96.88 101 LEU A C 1
ATOM 745 O O . LEU A 1 101 ? -3.715 -2.483 10.314 1.00 96.88 101 LEU A O 1
ATOM 749 N N . LEU A 1 102 ? -4.348 -1.497 12.226 1.00 96.56 102 LEU A N 1
ATOM 750 C CA . LEU A 1 102 ? -3.620 -0.247 11.992 1.00 96.56 102 LEU A CA 1
ATOM 751 C C . LEU A 1 102 ? -2.106 -0.474 11.835 1.00 96.56 102 LEU A C 1
ATOM 753 O O . LEU A 1 102 ? -1.465 0.164 10.993 1.00 96.56 102 LEU A O 1
ATOM 757 N N . GLN A 1 103 ? -1.528 -1.373 12.636 1.00 96.12 103 GLN A N 1
ATOM 758 C CA . GLN A 1 103 ? -0.119 -1.757 12.525 1.00 96.12 103 GLN A CA 1
ATOM 759 C C . GLN A 1 103 ? 0.173 -2.425 11.183 1.00 96.12 103 GLN A C 1
ATOM 761 O O . GLN A 1 103 ? 1.126 -2.036 10.508 1.00 96.12 103 GLN A O 1
ATOM 766 N N . GLU A 1 104 ? -0.656 -3.383 10.775 1.00 97.06 104 GLU A N 1
ATOM 767 C CA . GLU A 1 104 ? -0.474 -4.107 9.518 1.00 97.06 104 GLU A CA 1
ATOM 768 C C . GLU A 1 104 ? -0.650 -3.191 8.297 1.00 97.06 104 GLU A C 1
ATOM 770 O O . GLU A 1 104 ? 0.178 -3.213 7.385 1.00 97.06 104 GLU A O 1
ATOM 775 N N . GLU A 1 105 ? -1.656 -2.311 8.293 1.00 96.19 105 GLU A N 1
ATOM 776 C CA . GLU A 1 105 ? -1.827 -1.297 7.245 1.00 96.19 105 GLU A CA 1
ATOM 777 C C . GLU A 1 105 ? -0.594 -0.389 7.137 1.00 96.19 105 GLU A C 1
ATOM 779 O O . GLU A 1 105 ? -0.036 -0.196 6.051 1.00 96.19 105 GLU A O 1
ATOM 784 N N . SER A 1 106 ? -0.120 0.126 8.275 1.00 95.44 106 SER A N 1
ATOM 785 C CA . SER A 1 106 ? 1.054 1.005 8.336 1.00 95.44 106 SER A CA 1
ATOM 786 C C . SER A 1 106 ? 2.321 0.299 7.861 1.00 95.44 106 SER A C 1
ATOM 788 O O . SER A 1 106 ? 3.138 0.884 7.137 1.00 95.44 106 SER A O 1
ATOM 790 N N . ARG A 1 107 ? 2.475 -0.971 8.243 1.00 96.00 107 ARG A N 1
ATOM 791 C CA . ARG A 1 107 ? 3.582 -1.829 7.833 1.00 96.00 107 ARG A CA 1
ATOM 792 C C . ARG A 1 107 ? 3.570 -2.047 6.326 1.00 96.00 107 ARG A C 1
ATOM 794 O O . ARG A 1 107 ? 4.577 -1.756 5.686 1.00 96.00 107 ARG A O 1
ATOM 801 N N . ARG A 1 108 ? 2.449 -2.479 5.739 1.00 96.31 108 ARG A N 1
ATOM 802 C CA . ARG A 1 108 ? 2.338 -2.721 4.288 1.00 96.31 108 ARG A CA 1
ATOM 803 C C . ARG A 1 108 ? 2.610 -1.466 3.467 1.00 96.31 108 ARG A C 1
ATOM 805 O O . ARG A 1 108 ? 3.331 -1.533 2.473 1.00 96.31 108 ARG A O 1
ATOM 812 N N . ILE A 1 109 ? 2.101 -0.310 3.901 1.00 94.94 109 ILE A N 1
ATOM 813 C CA . ILE A 1 109 ? 2.376 0.972 3.236 1.00 94.94 109 ILE A CA 1
ATOM 814 C C . ILE A 1 109 ? 3.876 1.270 3.260 1.00 94.94 109 ILE A C 1
ATOM 816 O O . ILE A 1 109 ? 4.446 1.587 2.215 1.00 94.94 109 ILE A O 1
ATOM 820 N N . SER A 1 110 ? 4.510 1.161 4.427 1.00 93.75 110 SER A N 1
ATOM 821 C CA . SER A 1 110 ? 5.917 1.531 4.615 1.00 93.75 110 SER A CA 1
ATOM 822 C C . SER A 1 110 ? 6.867 0.558 3.916 1.00 93.75 110 SER A C 1
ATOM 824 O O . SER A 1 110 ? 7.770 0.981 3.194 1.00 93.75 110 SER A O 1
ATOM 826 N N . GLU A 1 111 ? 6.645 -0.746 4.079 1.00 95.44 111 GLU A N 1
ATOM 827 C CA . GLU A 1 111 ? 7.436 -1.785 3.423 1.00 95.44 111 GLU A CA 1
ATOM 828 C C . GLU A 1 111 ? 7.283 -1.736 1.905 1.00 95.44 111 GLU A C 1
ATOM 830 O O . GLU A 1 111 ? 8.287 -1.812 1.199 1.00 95.44 111 GLU A O 1
ATOM 835 N N . GLY A 1 112 ? 6.056 -1.568 1.402 1.00 94.50 112 GLY A N 1
ATOM 836 C CA . GLY A 1 112 ? 5.807 -1.473 -0.031 1.00 94.50 112 GLY A CA 1
ATOM 837 C C . GLY A 1 112 ? 6.402 -0.205 -0.650 1.00 94.50 112 GLY A C 1
ATOM 838 O O . GLY A 1 112 ? 7.036 -0.293 -1.699 1.00 94.50 112 GLY A O 1
ATOM 839 N N . THR A 1 113 ? 6.322 0.952 0.034 1.00 93.81 113 THR A N 1
ATOM 840 C CA . THR A 1 113 ? 7.028 2.176 -0.402 1.00 93.81 113 THR A CA 1
ATOM 841 C C . THR A 1 113 ? 8.523 1.902 -0.513 1.00 93.81 113 THR A C 1
ATOM 843 O O . THR A 1 113 ? 9.115 2.162 -1.556 1.00 93.81 113 THR A O 1
ATOM 846 N N . ARG A 1 114 ? 9.143 1.370 0.548 1.00 95.19 114 ARG A N 1
ATOM 847 C CA . ARG A 1 114 ? 10.589 1.128 0.575 1.00 95.19 114 ARG A CA 1
ATOM 848 C C . ARG A 1 114 ? 11.009 0.173 -0.540 1.00 95.19 114 ARG A C 1
ATOM 850 O O . ARG A 1 114 ? 11.887 0.500 -1.326 1.00 95.19 114 ARG A O 1
ATOM 857 N N . ARG A 1 115 ? 10.331 -0.970 -0.650 1.00 96.19 115 ARG A N 1
ATOM 858 C CA . ARG A 1 115 ? 10.608 -1.987 -1.668 1.00 96.19 115 ARG A CA 1
ATOM 859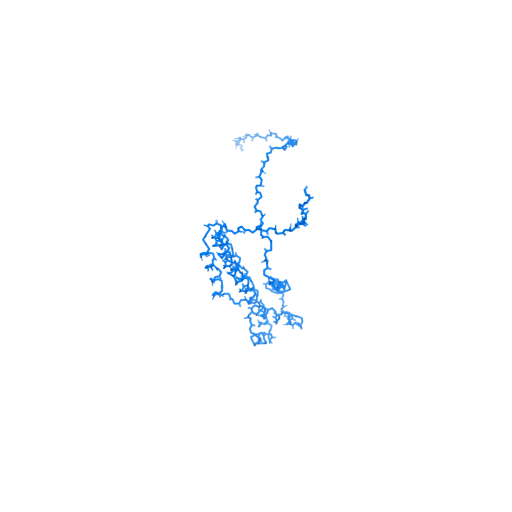 C C . ARG A 1 115 ? 10.515 -1.422 -3.083 1.00 96.19 115 ARG A C 1
ATOM 861 O O . ARG A 1 115 ? 11.412 -1.664 -3.887 1.00 96.19 115 ARG A O 1
ATOM 868 N N . LEU A 1 116 ? 9.444 -0.685 -3.379 1.00 95.19 116 LEU A N 1
ATOM 869 C CA . LEU A 1 116 ? 9.239 -0.089 -4.693 1.00 95.19 116 LEU A CA 1
ATOM 870 C C . LEU A 1 116 ? 10.315 0.956 -4.998 1.00 95.19 116 LEU A C 1
ATOM 872 O O . LEU A 1 116 ? 10.908 0.911 -6.069 1.00 95.19 116 LEU A O 1
ATOM 876 N N . MET A 1 117 ? 10.599 1.865 -4.063 1.00 94.62 117 MET A N 1
ATOM 877 C CA . MET A 1 117 ? 11.604 2.912 -4.265 1.00 94.62 117 MET A CA 1
ATOM 878 C C . MET A 1 117 ? 13.012 2.339 -4.447 1.00 94.62 117 MET A C 1
ATOM 880 O O . MET A 1 117 ? 13.728 2.780 -5.344 1.00 94.62 117 MET A O 1
ATOM 884 N N . ASP A 1 118 ? 13.383 1.326 -3.662 1.00 96.69 118 ASP A N 1
ATOM 885 C CA . ASP A 1 118 ? 14.669 0.634 -3.791 1.00 96.69 118 ASP A CA 1
ATOM 886 C C . ASP A 1 118 ? 14.802 -0.034 -5.173 1.00 96.69 118 ASP A C 1
ATOM 888 O O . ASP A 1 118 ? 15.847 0.056 -5.818 1.00 96.69 118 ASP A O 1
ATOM 892 N N . ALA A 1 119 ? 13.741 -0.694 -5.651 1.00 97.12 119 ALA A N 1
ATOM 893 C CA . ALA A 1 119 ? 13.731 -1.343 -6.961 1.00 97.12 119 ALA A CA 1
ATOM 894 C C . ALA A 1 119 ? 13.734 -0.335 -8.119 1.00 97.12 119 ALA A C 1
ATOM 896 O O . ALA A 1 119 ? 14.435 -0.543 -9.104 1.00 97.12 119 ALA A O 1
ATOM 897 N N . LEU A 1 120 ? 12.995 0.772 -8.000 1.00 95.12 120 LEU A N 1
ATOM 898 C CA . LEU A 1 120 ? 13.015 1.855 -8.986 1.00 95.12 120 LEU A CA 1
ATOM 899 C C . LEU A 1 120 ? 14.408 2.477 -9.093 1.00 95.12 120 LEU A C 1
ATOM 901 O O . LEU A 1 120 ? 14.867 2.738 -10.201 1.00 95.12 120 LEU A O 1
ATOM 905 N N . HIS A 1 121 ? 15.095 2.673 -7.964 1.00 96.44 121 HIS A N 1
ATOM 906 C CA . HIS A 1 121 ? 16.466 3.176 -7.957 1.00 96.44 121 HIS A CA 1
ATOM 907 C C . HIS A 1 121 ? 17.390 2.257 -8.764 1.00 96.44 121 HIS A C 1
ATOM 909 O O . HIS A 1 121 ? 18.022 2.710 -9.716 1.00 96.44 121 HIS A O 1
ATOM 915 N N . ARG A 1 122 ? 17.410 0.956 -8.443 1.00 97.06 122 ARG A N 1
ATOM 916 C CA . ARG A 1 122 ? 18.234 -0.028 -9.166 1.00 97.06 122 ARG A CA 1
ATOM 917 C C . ARG A 1 122 ? 17.849 -0.135 -10.639 1.00 97.06 122 ARG A C 1
ATOM 919 O O . ARG A 1 122 ? 18.718 -0.193 -11.501 1.00 97.06 122 ARG A O 1
ATOM 926 N N . MET A 1 123 ? 16.554 -0.098 -10.950 1.00 96.81 123 MET A N 1
ATOM 927 C CA . MET A 1 123 ? 16.065 -0.093 -12.328 1.00 96.81 123 MET A CA 1
ATOM 928 C C . MET A 1 123 ? 16.654 1.077 -13.124 1.00 96.81 123 MET A C 1
ATOM 930 O O . MET A 1 123 ? 17.171 0.854 -14.216 1.00 96.81 123 MET A O 1
ATOM 934 N N . TYR A 1 124 ? 16.612 2.306 -12.597 1.00 92.06 124 TYR A N 1
ATOM 935 C CA . TYR A 1 124 ? 17.200 3.456 -13.288 1.00 92.06 124 TYR A CA 1
ATOM 936 C C . TYR A 1 124 ? 18.719 3.323 -13.448 1.00 92.06 124 TYR A C 1
ATOM 938 O O . TYR A 1 124 ? 19.224 3.594 -14.533 1.00 92.06 124 TYR A O 1
ATOM 946 N N . GLU A 1 125 ? 19.437 2.806 -12.446 1.00 96.06 125 GLU A N 1
ATOM 947 C CA . GLU A 1 125 ? 20.876 2.532 -12.581 1.00 96.06 125 GLU A CA 1
ATOM 948 C C . GLU A 1 125 ? 21.193 1.533 -13.705 1.00 96.06 125 GLU A C 1
ATOM 950 O O . GLU A 1 125 ? 22.211 1.665 -14.386 1.00 96.06 125 GLU A O 1
ATOM 955 N N . HIS A 1 126 ? 20.349 0.518 -13.901 1.00 95.44 126 HIS A N 1
ATOM 956 C CA . HIS A 1 126 ? 20.487 -0.428 -15.008 1.00 95.44 126 HIS A CA 1
ATOM 957 C C . HIS A 1 126 ? 20.165 0.227 -16.357 1.00 95.44 126 HIS A C 1
ATOM 959 O O . HIS A 1 126 ? 20.921 0.039 -17.313 1.00 95.44 126 HIS A O 1
ATOM 965 N N . LYS A 1 127 ? 19.118 1.063 -16.431 1.00 91.50 127 LYS A N 1
ATOM 966 C CA . LYS A 1 127 ? 18.789 1.839 -17.642 1.00 91.50 127 LYS A CA 1
ATOM 967 C C . LYS A 1 127 ? 19.937 2.755 -18.061 1.00 91.50 127 LYS A C 1
ATOM 969 O O . LYS A 1 127 ? 20.285 2.776 -19.238 1.00 91.50 127 LYS A O 1
ATOM 974 N N . ASP A 1 128 ? 20.568 3.442 -17.112 1.00 91.69 128 ASP A N 1
ATOM 975 C CA . ASP A 1 128 ? 21.699 4.340 -17.379 1.00 91.69 128 ASP A CA 1
ATOM 976 C C . ASP A 1 128 ? 22.923 3.596 -17.941 1.00 91.69 128 ASP A C 1
ATOM 978 O O . ASP A 1 128 ? 23.732 4.170 -18.670 1.00 91.69 128 ASP A O 1
ATOM 982 N N . LYS A 1 129 ? 23.043 2.296 -17.645 1.00 94.25 129 LYS A N 1
ATOM 983 C CA . LYS A 1 129 ? 24.075 1.396 -18.184 1.00 94.25 129 LYS A CA 1
ATOM 984 C C . LYS A 1 129 ? 23.660 0.713 -19.495 1.00 94.25 129 LYS A C 1
ATOM 986 O O . LYS A 1 129 ? 24.461 -0.027 -20.060 1.00 94.25 129 LYS A O 1
ATOM 991 N N . GLY A 1 130 ? 22.432 0.933 -19.971 1.00 92.38 130 GLY A N 1
ATOM 992 C CA . GLY A 1 130 ? 21.858 0.261 -21.142 1.00 92.38 130 GLY A CA 1
ATOM 993 C C . GLY A 1 130 ? 21.387 -1.177 -20.890 1.00 92.38 130 GLY A C 1
ATOM 994 O O . GLY A 1 130 ? 21.018 -1.871 -21.833 1.00 92.38 130 GLY A O 1
ATOM 995 N N . ASP A 1 131 ? 21.372 -1.632 -19.637 1.00 94.31 131 ASP A N 1
ATOM 996 C CA . ASP A 1 131 ? 20.963 -2.984 -19.249 1.00 94.31 131 ASP A CA 1
ATOM 997 C C . ASP A 1 131 ? 19.452 -3.037 -18.970 1.00 94.31 131 ASP A C 1
ATOM 999 O O . ASP A 1 131 ? 18.984 -3.037 -17.828 1.00 94.31 131 ASP A O 1
ATOM 1003 N N . LEU A 1 132 ? 18.659 -3.033 -20.043 1.00 93.00 132 LEU A N 1
ATOM 1004 C CA . LEU A 1 132 ? 17.198 -3.040 -19.931 1.00 93.00 132 LEU A CA 1
ATOM 1005 C C . LEU A 1 132 ? 16.644 -4.354 -19.368 1.00 93.00 132 LEU A C 1
ATOM 1007 O O . LEU A 1 132 ? 15.565 -4.351 -18.771 1.00 93.00 132 LEU A O 1
ATOM 1011 N N . ASP A 1 133 ? 17.354 -5.470 -19.525 1.00 93.88 133 ASP A N 1
ATOM 1012 C CA . ASP A 1 133 ? 16.895 -6.760 -19.015 1.00 93.88 133 ASP A CA 1
ATOM 1013 C C . ASP A 1 133 ? 16.992 -6.822 -17.492 1.00 93.88 133 ASP A C 1
ATOM 1015 O O . ASP A 1 133 ? 16.004 -7.182 -16.840 1.00 93.88 133 ASP A O 1
ATOM 1019 N N . SER A 1 134 ? 18.106 -6.370 -16.906 1.00 94.19 134 SER A N 1
ATOM 1020 C CA . SER A 1 134 ? 18.211 -6.231 -15.448 1.00 94.19 134 SER A CA 1
ATOM 1021 C C . SER A 1 134 ? 17.240 -5.181 -14.905 1.00 94.19 134 SER A C 1
ATOM 1023 O O . SER A 1 134 ? 16.603 -5.408 -13.875 1.00 94.19 134 SER A O 1
ATOM 1025 N N . ALA A 1 135 ? 17.029 -4.072 -15.626 1.00 95.25 135 ALA A N 1
ATOM 1026 C CA . ALA A 1 135 ? 16.040 -3.063 -15.241 1.00 95.25 135 ALA A CA 1
ATOM 1027 C C . ALA A 1 135 ? 14.615 -3.647 -15.168 1.00 95.25 135 ALA A C 1
ATOM 1029 O O . ALA A 1 135 ? 13.897 -3.454 -14.183 1.00 95.25 135 ALA A O 1
ATOM 1030 N N . ARG A 1 136 ? 14.201 -4.425 -16.177 1.00 95.06 136 ARG A N 1
ATOM 1031 C CA . ARG A 1 136 ? 12.911 -5.137 -16.164 1.00 95.06 136 ARG A CA 1
ATOM 1032 C C . ARG A 1 136 ? 12.852 -6.172 -15.047 1.00 95.06 136 ARG A C 1
ATOM 1034 O O . ARG A 1 136 ? 11.795 -6.357 -14.441 1.00 95.06 136 ARG A O 1
ATOM 1041 N N . GLN A 1 137 ? 13.962 -6.847 -14.763 1.00 96.69 137 GLN A N 1
ATOM 1042 C CA . GLN A 1 137 ? 14.004 -7.848 -13.708 1.00 96.69 137 GLN A CA 1
ATOM 1043 C C . GLN A 1 137 ? 13.714 -7.242 -12.329 1.00 96.69 137 GLN A C 1
ATOM 1045 O O . GLN A 1 137 ? 12.960 -7.840 -11.564 1.00 96.69 137 GLN A O 1
ATOM 1050 N N . GLU A 1 138 ? 14.202 -6.034 -12.037 1.00 97.31 138 GLU A N 1
ATOM 1051 C CA . GLU A 1 138 ? 13.876 -5.326 -10.790 1.00 97.31 138 GLU A CA 1
ATOM 1052 C C . GLU A 1 138 ? 12.362 -5.126 -10.607 1.00 97.31 138 GLU A C 1
ATOM 1054 O O . GLU A 1 138 ? 11.821 -5.397 -9.533 1.00 97.31 138 GLU A O 1
ATOM 1059 N N . MET A 1 139 ? 11.638 -4.738 -11.661 1.00 96.75 139 MET A N 1
ATOM 1060 C CA . MET A 1 139 ? 10.180 -4.567 -11.580 1.00 96.75 139 MET A CA 1
ATOM 1061 C C . MET A 1 139 ? 9.435 -5.903 -11.450 1.00 96.75 139 MET A C 1
ATOM 1063 O O . MET A 1 139 ? 8.467 -5.999 -10.693 1.00 96.75 139 MET A O 1
ATOM 1067 N N . ARG A 1 140 ? 9.908 -6.968 -12.114 1.00 96.56 140 ARG A N 1
ATOM 1068 C CA . ARG A 1 140 ? 9.358 -8.326 -11.935 1.00 96.56 140 ARG A CA 1
ATOM 1069 C C . ARG A 1 140 ? 9.543 -8.829 -10.504 1.00 96.56 140 ARG A C 1
ATOM 1071 O O . ARG A 1 140 ? 8.624 -9.431 -9.953 1.00 96.56 140 ARG A O 1
ATOM 1078 N N . ASN A 1 141 ? 10.690 -8.538 -9.888 1.00 96.69 141 ASN A N 1
ATOM 1079 C CA . ASN A 1 141 ? 10.964 -8.901 -8.498 1.00 96.69 141 ASN A CA 1
ATOM 1080 C C . ASN A 1 141 ? 9.975 -8.223 -7.538 1.00 96.69 141 ASN A C 1
ATOM 1082 O O . ASN A 1 141 ? 9.487 -8.869 -6.612 1.00 96.69 141 ASN A O 1
ATOM 1086 N N . VAL A 1 142 ? 9.616 -6.954 -7.779 1.00 96.31 142 VAL A N 1
ATOM 1087 C CA . VAL A 1 142 ? 8.561 -6.271 -7.010 1.00 96.31 142 VAL A CA 1
ATOM 1088 C C . VAL A 1 142 ? 7.215 -6.970 -7.196 1.00 96.31 142 VAL A C 1
ATOM 1090 O O . VAL A 1 142 ? 6.561 -7.300 -6.211 1.00 96.31 142 VAL A O 1
ATOM 1093 N N . LEU A 1 143 ? 6.811 -7.255 -8.438 1.00 95.69 143 LEU A N 1
ATOM 1094 C CA . LEU A 1 143 ? 5.525 -7.904 -8.730 1.00 95.69 143 LEU A CA 1
ATOM 1095 C C . LEU A 1 143 ? 5.391 -9.314 -8.138 1.00 95.69 143 LEU A C 1
ATOM 1097 O O . LEU A 1 143 ? 4.267 -9.759 -7.893 1.00 95.69 143 LEU A O 1
ATOM 1101 N N . ALA A 1 144 ? 6.501 -10.011 -7.898 1.00 96.12 144 ALA A N 1
ATOM 1102 C CA . ALA A 1 144 ? 6.494 -11.335 -7.285 1.00 96.12 144 ALA A CA 1
ATOM 1103 C C . ALA A 1 144 ? 6.123 -11.308 -5.792 1.00 96.12 144 ALA A C 1
ATOM 1105 O O . ALA A 1 144 ? 5.542 -12.268 -5.294 1.00 96.12 144 ALA A O 1
ATOM 1106 N N . VAL A 1 145 ? 6.446 -10.225 -5.078 1.00 95.38 145 VAL A N 1
ATOM 1107 C CA . VAL A 1 145 ? 6.297 -10.151 -3.611 1.00 95.38 145 VAL A CA 1
ATOM 1108 C C . VAL A 1 145 ? 5.286 -9.107 -3.146 1.00 95.38 145 VAL A C 1
ATOM 1110 O O . VAL A 1 145 ? 4.825 -9.159 -2.009 1.00 95.38 145 VAL A O 1
ATOM 1113 N N . GLU A 1 146 ? 4.972 -8.122 -3.985 1.00 95.31 146 GLU A N 1
ATOM 1114 C CA . GLU A 1 146 ? 4.144 -6.995 -3.583 1.00 95.31 146 GLU A CA 1
ATOM 1115 C C . GLU A 1 146 ? 2.665 -7.376 -3.552 1.00 95.31 146 GLU A C 1
ATOM 1117 O O . GLU A 1 146 ? 2.113 -7.863 -4.541 1.00 95.31 146 GLU A O 1
ATOM 1122 N N . VAL A 1 147 ? 2.018 -7.107 -2.419 1.00 92.44 147 VAL A N 1
ATOM 1123 C CA . VAL A 1 147 ? 0.599 -7.406 -2.182 1.00 92.44 147 VAL A CA 1
ATOM 1124 C C . VAL A 1 147 ? -0.279 -6.171 -2.353 1.00 92.44 147 VAL A C 1
ATOM 1126 O O . VAL A 1 147 ? -1.456 -6.301 -2.678 1.00 92.44 147 VAL A O 1
ATOM 1129 N N . VAL A 1 148 ? 0.281 -4.970 -2.176 1.00 94.50 148 VAL A N 1
ATOM 1130 C CA . VAL A 1 148 ? -0.458 -3.709 -2.260 1.00 94.50 148 VAL A CA 1
ATOM 1131 C C . VAL A 1 148 ? -0.766 -3.392 -3.729 1.00 94.50 148 VAL A C 1
ATOM 1133 O O . VAL A 1 148 ? 0.163 -3.132 -4.506 1.00 94.50 148 VAL A O 1
ATOM 1136 N N . PRO A 1 149 ? -2.050 -3.344 -4.138 1.00 93.75 149 PRO A N 1
ATOM 1137 C CA . PRO A 1 149 ? -2.431 -3.156 -5.540 1.00 93.75 149 PRO A CA 1
ATOM 1138 C C . PRO A 1 149 ? -1.834 -1.900 -6.182 1.00 93.75 149 PRO A C 1
ATOM 1140 O O . PRO A 1 149 ? -1.422 -1.931 -7.340 1.00 93.75 149 PRO A O 1
ATOM 1143 N N . HIS A 1 150 ? -1.740 -0.805 -5.424 1.00 92.62 150 HIS A N 1
ATOM 1144 C CA . HIS A 1 150 ? -1.187 0.455 -5.918 1.00 92.62 150 HIS A CA 1
ATOM 1145 C C . HIS A 1 150 ? 0.280 0.332 -6.350 1.00 92.62 150 HIS A C 1
ATOM 1147 O O . HIS A 1 150 ? 0.638 0.755 -7.446 1.00 92.62 150 HIS A O 1
ATOM 1153 N N . TYR A 1 151 ? 1.128 -0.290 -5.529 1.00 93.81 151 TYR A N 1
ATOM 11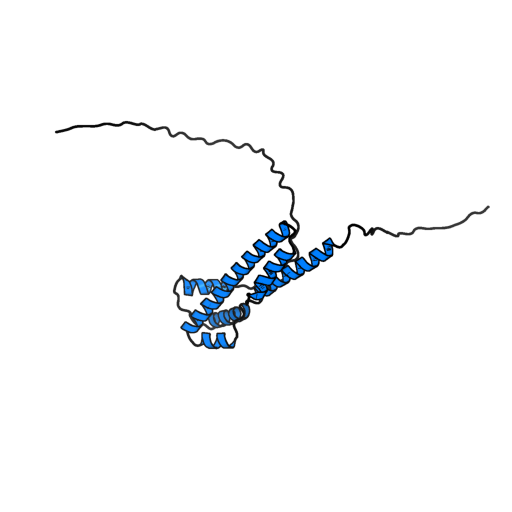54 C CA . TYR A 1 151 ? 2.546 -0.453 -5.853 1.00 93.81 151 TYR A CA 1
ATOM 1155 C C . TYR A 1 151 ? 2.764 -1.452 -6.990 1.00 93.81 151 TYR A C 1
ATOM 1157 O O . TYR A 1 151 ? 3.621 -1.222 -7.844 1.00 93.81 151 TYR A O 1
ATOM 1165 N N . ARG A 1 152 ? 1.940 -2.508 -7.065 1.00 95.00 152 ARG A N 1
ATOM 1166 C CA . ARG A 1 152 ? 1.934 -3.423 -8.216 1.00 95.00 152 ARG A CA 1
ATOM 1167 C C . ARG A 1 152 ? 1.632 -2.678 -9.515 1.00 95.00 152 ARG A C 1
ATOM 1169 O O . ARG A 1 152 ? 2.333 -2.879 -10.499 1.00 95.00 152 ARG A O 1
ATOM 1176 N N . ALA A 1 153 ? 0.630 -1.797 -9.511 1.00 94.44 153 ALA A N 1
ATOM 1177 C CA . ALA A 1 153 ? 0.273 -1.007 -10.688 1.00 94.44 153 ALA A CA 1
ATOM 1178 C C . ALA A 1 153 ? 1.421 -0.089 -11.142 1.00 94.44 153 ALA A C 1
ATOM 1180 O O . ALA A 1 153 ? 1.671 0.026 -12.339 1.00 94.44 153 ALA A O 1
ATOM 1181 N N . ILE A 1 154 ? 2.159 0.516 -10.204 1.00 93.44 154 ILE A N 1
ATOM 1182 C CA . ILE A 1 154 ? 3.334 1.333 -10.537 1.00 93.44 154 ILE A CA 1
ATOM 1183 C C . ILE A 1 154 ? 4.435 0.476 -11.177 1.00 93.44 154 ILE A C 1
ATOM 1185 O O . ILE A 1 154 ? 4.951 0.847 -12.229 1.00 93.44 154 ILE A O 1
ATOM 1189 N N . ALA A 1 155 ? 4.776 -0.670 -10.578 1.00 94.69 155 ALA A N 1
ATOM 1190 C CA . ALA A 1 155 ? 5.807 -1.565 -11.110 1.00 94.69 155 ALA A CA 1
ATOM 1191 C C . ALA A 1 155 ? 5.438 -2.116 -12.500 1.00 94.69 155 ALA A C 1
ATOM 1193 O O . ALA A 1 155 ? 6.274 -2.145 -13.402 1.00 94.69 155 ALA A O 1
ATOM 1194 N N . GLN A 1 156 ? 4.171 -2.491 -12.692 1.00 95.31 156 GLN A N 1
ATOM 1195 C CA . GLN A 1 156 ? 3.642 -2.922 -13.985 1.00 95.31 156 GLN A CA 1
ATOM 1196 C C . GLN A 1 156 ? 3.755 -1.810 -15.036 1.00 95.31 156 GLN A C 1
ATOM 1198 O O . GLN A 1 156 ? 4.249 -2.050 -16.134 1.00 95.31 156 GLN A O 1
ATOM 1203 N N . GLY A 1 157 ? 3.389 -0.578 -14.676 1.00 94.38 157 GLY A N 1
ATOM 1204 C CA . GLY A 1 157 ? 3.509 0.567 -15.573 1.00 94.38 157 GLY A CA 1
ATOM 1205 C C . GLY A 1 157 ? 4.948 0.842 -16.031 1.00 94.38 157 GLY A C 1
ATOM 1206 O O . GLY A 1 157 ? 5.166 1.231 -17.175 1.00 94.38 157 GLY A O 1
ATOM 1207 N N . GLN A 1 158 ? 5.948 0.592 -15.178 1.00 93.25 158 GLN A N 1
ATOM 1208 C CA . GLN A 1 158 ? 7.358 0.701 -15.579 1.00 93.25 158 GLN A CA 1
ATOM 1209 C C . GLN A 1 158 ? 7.784 -0.399 -16.557 1.00 93.25 158 GLN A C 1
ATOM 1211 O O . GLN A 1 158 ? 8.551 -0.131 -17.482 1.00 93.25 158 GLN A O 1
ATOM 1216 N N . LEU A 1 159 ? 7.293 -1.630 -16.379 1.00 93.69 159 LEU A N 1
ATOM 1217 C CA . LEU A 1 159 ? 7.558 -2.716 -17.328 1.00 93.69 159 LEU A CA 1
ATOM 1218 C C . LEU A 1 159 ? 7.000 -2.405 -18.714 1.00 93.69 159 LEU A C 1
ATOM 1220 O O . LEU A 1 159 ? 7.691 -2.632 -19.704 1.00 93.69 159 LEU A O 1
ATOM 1224 N N . GLU A 1 160 ? 5.781 -1.874 -18.772 1.00 92.38 160 GLU A N 1
ATOM 1225 C CA . GLU A 1 160 ? 5.129 -1.467 -20.020 1.00 92.38 160 GLU A CA 1
ATOM 1226 C C . GLU A 1 160 ? 5.916 -0.346 -20.710 1.00 92.38 160 GLU A C 1
ATOM 1228 O O . GLU A 1 160 ? 6.283 -0.486 -21.874 1.00 9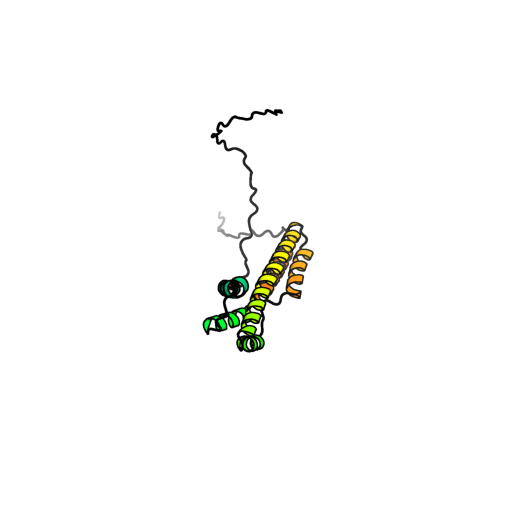2.38 160 GLU A O 1
ATOM 1233 N N . ALA A 1 161 ? 6.308 0.696 -19.969 1.00 89.25 161 ALA A N 1
ATOM 1234 C CA . ALA A 1 161 ? 7.117 1.786 -20.516 1.00 89.25 161 ALA A CA 1
ATOM 1235 C C . ALA A 1 161 ? 8.454 1.297 -21.115 1.00 89.25 161 ALA A C 1
ATOM 1237 O O . ALA A 1 161 ? 8.842 1.710 -22.206 1.00 89.25 161 ALA A O 1
ATOM 1238 N N . MET A 1 162 ? 9.149 0.371 -20.444 1.00 89.06 162 MET A N 1
ATOM 1239 C CA . MET A 1 162 ? 10.404 -0.205 -20.954 1.00 89.06 162 MET A CA 1
ATOM 1240 C C . MET A 1 162 ? 10.206 -1.213 -22.100 1.00 89.06 162 MET A C 1
ATOM 1242 O O . MET A 1 162 ? 11.168 -1.544 -22.803 1.00 89.06 162 MET A O 1
ATOM 1246 N N . ALA A 1 163 ? 9.006 -1.767 -22.282 1.00 82.50 163 ALA A N 1
ATOM 1247 C CA . ALA A 1 163 ? 8.689 -2.604 -23.439 1.00 82.50 163 ALA A CA 1
ATOM 1248 C C . ALA A 1 163 ? 8.555 -1.744 -24.707 1.00 82.50 163 ALA A C 1
ATOM 1250 O O . ALA A 1 163 ? 9.089 -2.112 -25.756 1.00 82.50 163 ALA A O 1
ATOM 1251 N N . ASP A 1 164 ? 7.946 -0.565 -24.576 1.00 76.31 164 ASP A N 1
ATOM 1252 C CA . ASP A 1 164 ? 7.777 0.393 -25.671 1.00 76.31 164 ASP A CA 1
ATOM 1253 C C . ASP A 1 164 ? 9.106 1.059 -26.081 1.00 76.31 164 ASP A C 1
ATOM 1255 O O . ASP A 1 164 ? 9.362 1.261 -27.271 1.00 76.31 164 ASP A O 1
ATOM 1259 N N . GLU A 1 165 ? 10.000 1.346 -25.125 1.00 68.19 165 GLU A N 1
ATOM 1260 C CA . GLU A 1 165 ? 11.339 1.907 -25.394 1.00 68.19 165 GLU A CA 1
ATOM 1261 C C . GLU A 1 165 ? 12.194 0.986 -26.288 1.00 68.19 165 GLU A C 1
ATOM 1263 O O . GLU A 1 165 ? 12.906 1.455 -27.178 1.00 68.19 165 GLU A O 1
ATOM 1268 N N . HIS A 1 166 ? 12.083 -0.334 -26.112 1.00 57.31 166 HIS A N 1
ATOM 1269 C CA . HIS A 1 166 ? 12.803 -1.309 -26.938 1.00 57.31 166 HIS A CA 1
ATOM 1270 C C . HIS A 1 166 ? 12.325 -1.294 -28.397 1.00 57.31 166 HIS A C 1
ATOM 1272 O O . HIS A 1 166 ? 13.134 -1.387 -29.317 1.00 57.31 166 HIS A O 1
ATOM 1278 N N . GLN A 1 167 ? 11.023 -1.100 -28.625 1.00 49.25 167 GLN A N 1
ATOM 1279 C CA . GLN A 1 167 ? 10.459 -1.014 -29.977 1.00 49.25 167 GLN A CA 1
ATOM 1280 C C . GLN A 1 167 ? 10.847 0.288 -30.696 1.00 49.25 167 GLN A C 1
ATOM 1282 O O . GLN A 1 167 ? 10.914 0.325 -31.925 1.00 49.25 167 GLN A O 1
ATOM 1287 N N . GLN A 1 168 ? 11.137 1.361 -29.952 1.00 44.72 168 GLN A N 1
ATOM 1288 C CA . GLN A 1 168 ? 11.598 2.631 -30.523 1.00 44.72 168 GLN A CA 1
ATOM 1289 C C . GLN A 1 168 ? 13.091 2.609 -30.886 1.00 44.72 168 GLN A C 1
ATOM 1291 O O . GLN A 1 168 ? 13.475 3.261 -31.856 1.00 44.72 168 GLN A O 1
ATOM 1296 N N . GLY A 1 169 ? 13.912 1.823 -30.178 1.00 47.62 169 GLY A N 1
ATOM 1297 C CA . GLY A 1 169 ? 15.326 1.600 -30.512 1.00 47.62 169 GLY A CA 1
ATOM 1298 C C . GLY A 1 169 ? 15.551 0.744 -31.767 1.00 47.62 169 GLY A C 1
ATOM 1299 O O . GLY A 1 169 ? 16.544 0.931 -32.466 1.00 47.62 169 GLY A O 1
ATOM 1300 N N . GLU A 1 170 ? 14.606 -0.142 -32.100 1.00 40.16 170 GLU A N 1
ATOM 1301 C CA . GLU A 1 170 ? 14.635 -0.963 -33.324 1.00 40.16 170 GLU A CA 1
ATOM 1302 C C . GLU A 1 170 ? 14.004 -0.270 -34.546 1.00 40.16 170 GLU A C 1
ATOM 1304 O O . GLU A 1 170 ? 14.138 -0.742 -35.680 1.00 40.16 170 GLU A O 1
ATOM 1309 N N . ARG A 1 171 ? 13.362 0.895 -34.369 1.00 41.25 171 ARG A N 1
ATOM 1310 C CA . ARG A 1 171 ? 12.909 1.720 -35.494 1.00 41.25 171 ARG A CA 1
ATOM 1311 C C . ARG A 1 171 ? 14.099 2.499 -36.056 1.00 41.25 171 ARG A C 1
ATOM 1313 O O . ARG A 1 171 ? 14.400 3.607 -35.624 1.00 41.25 171 ARG A O 1
ATOM 1320 N N . ALA A 1 172 ? 14.774 1.890 -37.028 1.00 37.81 172 ALA A N 1
ATOM 1321 C CA . ALA A 1 172 ? 15.933 2.443 -37.725 1.00 37.81 172 ALA A CA 1
ATOM 1322 C C . ALA A 1 172 ? 15.797 3.946 -38.093 1.00 37.81 172 ALA A C 1
ATOM 1324 O O . ALA A 1 172 ? 14.715 4.389 -38.504 1.00 37.81 172 ALA A O 1
ATOM 1325 N N . PRO A 1 173 ? 16.895 4.731 -38.056 1.00 44.59 173 PRO A N 1
ATOM 1326 C CA . PRO A 1 173 ? 16.936 6.091 -38.587 1.00 44.59 173 PRO A CA 1
ATOM 1327 C C . PRO A 1 173 ? 16.888 6.035 -40.120 1.00 44.59 173 PRO A C 1
ATOM 1329 O O . PRO A 1 173 ? 17.909 6.018 -40.800 1.00 44.59 173 PRO A O 1
ATOM 1332 N N . GLY A 1 174 ? 15.685 5.945 -40.682 1.00 50.41 174 GLY A N 1
ATOM 1333 C CA . GLY A 1 174 ? 15.540 5.715 -42.116 1.00 50.41 174 GLY A CA 1
ATOM 1334 C C . GLY A 1 174 ? 14.100 5.690 -42.601 1.00 50.41 174 GLY A C 1
ATOM 1335 O O . GLY A 1 174 ? 13.710 4.767 -43.300 1.00 50.41 174 GLY A O 1
ATOM 1336 N N . ALA A 1 175 ? 13.293 6.692 -42.257 1.00 40.97 175 ALA A N 1
ATOM 1337 C CA . ALA A 1 175 ? 12.010 6.903 -42.925 1.00 40.97 175 ALA A CA 1
ATOM 1338 C C . ALA A 1 175 ? 11.806 8.390 -43.211 1.00 40.97 175 ALA A C 1
ATOM 1340 O O . ALA A 1 175 ? 11.128 9.126 -42.494 1.00 40.97 175 ALA A O 1
ATOM 1341 N N . SER A 1 176 ? 12.447 8.802 -44.304 1.00 47.84 176 SER A N 1
ATOM 1342 C CA . SER A 1 176 ? 12.091 9.962 -45.109 1.00 47.84 176 SER A CA 1
ATOM 1343 C C . SER A 1 176 ? 10.571 10.122 -45.172 1.00 47.84 176 SER A C 1
ATOM 1345 O O . SER A 1 176 ? 9.877 9.337 -45.812 1.00 47.84 176 SER A O 1
ATOM 1347 N N . THR A 1 177 ? 10.050 11.148 -44.502 1.00 44.06 177 THR A N 1
ATOM 1348 C CA . THR A 1 177 ? 8.684 11.620 -44.726 1.00 44.06 177 THR A CA 1
ATOM 1349 C C . THR A 1 177 ? 8.720 13.126 -44.908 1.00 44.06 177 THR A C 1
ATOM 1351 O O . THR A 1 177 ? 8.404 13.898 -44.009 1.00 44.06 177 THR A O 1
ATOM 1354 N N . ARG A 1 178 ? 9.114 13.561 -46.107 1.00 33.91 178 ARG A N 1
ATOM 1355 C CA . ARG A 1 178 ? 8.617 14.831 -46.637 1.00 33.91 178 ARG A CA 1
ATOM 1356 C C . ARG A 1 178 ? 8.472 14.785 -48.154 1.00 33.91 178 ARG A C 1
ATOM 1358 O O . ARG A 1 178 ? 9.092 15.542 -48.889 1.00 33.91 178 ARG A O 1
ATOM 1365 N N . ALA A 1 179 ? 7.564 13.923 -48.604 1.00 38.97 179 ALA A N 1
ATOM 1366 C CA . ALA A 1 179 ? 6.707 14.293 -49.717 1.00 38.97 179 ALA A CA 1
ATOM 1367 C C . ALA A 1 179 ? 5.727 15.359 -49.197 1.00 38.97 179 ALA A C 1
ATOM 1369 O O . ALA A 1 179 ? 4.862 15.060 -48.378 1.00 38.97 179 ALA A O 1
ATOM 1370 N N . VAL A 1 180 ? 5.872 16.607 -49.647 1.00 41.66 180 VAL A N 1
ATOM 1371 C CA . VAL A 1 180 ? 4.772 17.579 -49.626 1.00 41.66 180 VAL A CA 1
ATOM 1372 C C . VAL A 1 180 ? 4.397 17.841 -51.072 1.00 41.66 180 VAL A C 1
ATOM 1374 O O . VAL A 1 180 ? 5.107 18.501 -51.824 1.00 41.66 180 VAL A O 1
ATOM 1377 N N . PHE A 1 181 ? 3.263 17.266 -51.444 1.00 37.75 181 PHE A N 1
ATOM 1378 C CA . PHE A 1 181 ? 2.508 17.595 -52.637 1.00 37.75 181 PHE A CA 1
ATOM 1379 C C . PHE A 1 181 ? 1.867 18.978 -52.446 1.00 37.75 181 PHE A C 1
ATOM 1381 O O . PHE A 1 181 ? 1.100 19.158 -51.504 1.00 37.75 181 PHE A O 1
ATOM 1388 N N . ALA A 1 182 ? 2.098 19.922 -53.362 1.00 37.22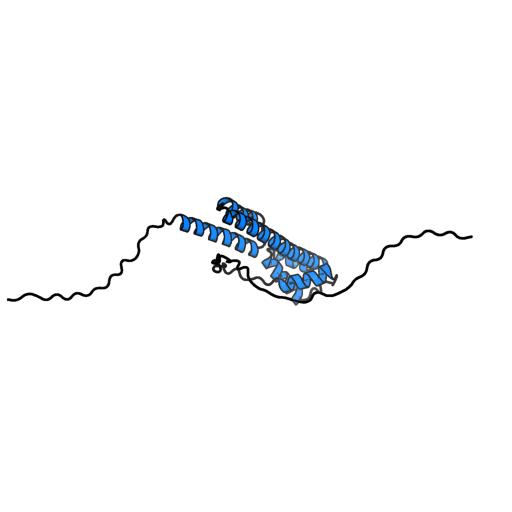 182 ALA A N 1
ATOM 1389 C CA . ALA A 1 182 ? 1.160 21.016 -53.632 1.00 37.22 182 ALA A CA 1
ATOM 1390 C C . ALA A 1 182 ? 1.354 21.579 -55.053 1.00 37.22 182 ALA A C 1
ATOM 1392 O O . ALA A 1 182 ? 2.175 22.446 -55.326 1.00 37.22 182 ALA A O 1
ATOM 1393 N N . ARG A 1 183 ? 0.551 21.005 -55.948 1.00 40.16 183 ARG A N 1
ATOM 1394 C CA . ARG A 1 183 ? 0.022 21.493 -57.231 1.00 40.16 183 ARG A CA 1
ATOM 1395 C C . ARG A 1 183 ? 0.141 23.010 -57.481 1.00 40.16 183 ARG A C 1
ATOM 1397 O O . ARG A 1 183 ? -0.408 23.789 -56.709 1.00 40.16 183 ARG A O 1
ATOM 1404 N N . ARG A 1 184 ? 0.607 23.395 -58.678 1.00 35.53 184 ARG A N 1
ATOM 1405 C CA . ARG A 1 184 ? -0.101 24.375 -59.531 1.00 35.53 184 ARG A CA 1
ATOM 1406 C C . ARG A 1 184 ? 0.367 24.299 -60.990 1.00 35.53 184 ARG A C 1
ATOM 1408 O O . ARG A 1 184 ? 1.381 24.863 -61.374 1.00 35.53 184 ARG A O 1
ATOM 1415 N N . THR A 1 185 ? -0.403 23.588 -61.804 1.00 43.69 185 THR A N 1
ATOM 1416 C CA . THR A 1 185 ? -0.459 23.777 -63.261 1.00 43.69 185 THR A CA 1
ATOM 1417 C C . THR A 1 185 ? -1.262 25.062 -63.532 1.00 43.69 185 THR A C 1
ATOM 1419 O O . THR A 1 185 ? -2.166 25.381 -62.753 1.00 43.69 185 THR A O 1
ATOM 1422 N N . PRO A 1 186 ? -0.971 25.796 -64.617 1.00 48.66 186 PRO A N 1
ATOM 1423 C CA . PRO A 1 186 ? -1.819 25.588 -65.784 1.00 48.66 186 PRO A CA 1
ATOM 1424 C C . PRO A 1 186 ? -1.043 25.459 -67.100 1.00 48.66 186 PRO A C 1
ATOM 1426 O O . PRO A 1 186 ? -0.114 26.201 -67.406 1.00 48.66 186 PRO A O 1
ATOM 1429 N N . LEU A 1 187 ? -1.513 24.499 -67.893 1.00 47.19 187 LEU A N 1
ATOM 1430 C CA . LEU A 1 187 ? -1.358 24.410 -69.335 1.00 47.19 187 LEU A CA 1
ATOM 1431 C C . LEU A 1 187 ? -2.110 25.574 -69.984 1.00 47.19 187 LEU A C 1
ATOM 1433 O O . LEU A 1 187 ? -3.241 25.842 -69.588 1.00 47.19 187 LEU A O 1
ATOM 1437 N N . ARG A 1 188 ? -1.524 26.178 -71.019 1.00 44.53 188 ARG A N 1
ATOM 1438 C CA . ARG A 1 188 ? -2.108 26.403 -72.362 1.00 44.53 188 ARG A CA 1
ATOM 1439 C C . ARG A 1 188 ? -1.084 27.211 -73.168 1.00 44.53 188 ARG A C 1
ATOM 1441 O O . ARG A 1 188 ? -0.710 28.298 -72.764 1.00 44.53 188 ARG A O 1
ATOM 1448 N N . LEU A 1 189 ? -0.398 26.609 -74.135 1.00 45.97 189 LEU A N 1
ATOM 1449 C CA . LEU A 1 189 ? -0.808 26.195 -75.489 1.00 45.97 189 LEU A CA 1
ATOM 1450 C C . LEU A 1 189 ? -0.262 27.195 -76.518 1.00 45.97 189 LEU A C 1
ATOM 1452 O O . LEU A 1 189 ? -0.640 28.359 -76.552 1.00 45.97 189 LEU A O 1
ATOM 1456 N N . ARG A 1 190 ? 0.639 26.661 -77.345 1.00 46.31 190 ARG A N 1
ATOM 1457 C CA . ARG A 1 190 ? 1.181 27.212 -78.588 1.00 46.31 190 ARG A CA 1
ATOM 1458 C C . ARG A 1 190 ? 0.082 27.545 -79.606 1.00 46.31 190 ARG A C 1
ATOM 1460 O O . ARG A 1 190 ? -0.865 26.781 -79.768 1.00 46.31 190 ARG A O 1
ATOM 1467 N N . GLY A 1 191 ? 0.351 28.589 -80.379 1.00 52.69 191 GLY A N 1
ATOM 1468 C CA . GLY A 1 191 ? -0.185 28.920 -81.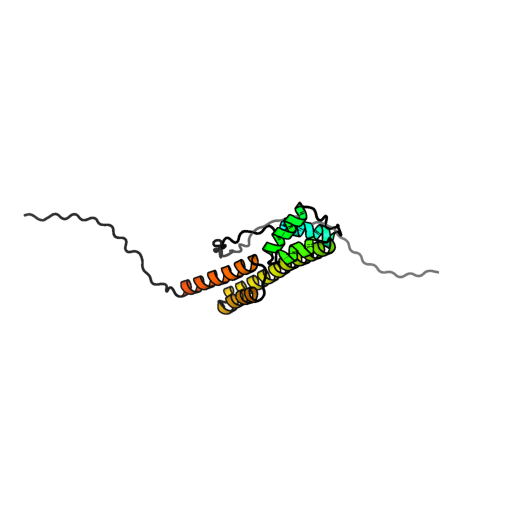703 1.00 52.69 191 GLY A CA 1
ATOM 1469 C C . GLY A 1 191 ? 0.306 30.339 -82.010 1.00 52.69 191 GLY A C 1
ATOM 1470 O O . GLY A 1 191 ? 0.086 31.215 -81.187 1.00 52.69 191 GLY A O 1
ATOM 1471 N N . ARG A 1 192 ? 1.041 30.642 -83.076 1.00 48.53 192 ARG A N 1
ATOM 1472 C CA . ARG A 1 192 ? 1.156 30.038 -84.400 1.00 48.53 192 ARG A CA 1
ATOM 1473 C C . ARG A 1 192 ? 2.494 30.464 -85.006 1.00 48.53 192 ARG A C 1
ATOM 1475 O O . ARG A 1 192 ? 2.962 31.556 -84.619 1.00 48.53 192 ARG A O 1
#

pLDDT: mean 75.47, std 24.09, range [33.91, 97.31]

InterPro domains:
  IPR011753 DUSAM domain [PF09543] (46-162)
  IPR011753 DUSAM domain [TIGR02267] (42-162)

Organism: Myxococcus xanthus (strain DK1622) (NCBI:txid246197)

Foldseek 3Di:
DDDDDDDDDDDDDDDDDDDDDDDDDDDPPDDDDDDDDDDPCLPPDDCVVLVVVCCCCVVVVDFDPLDPVLLVVLQVLCVQLQHDPVLSVVLSVDSNSSNVSSVVSVCLVVVLVVLLVVLCVVLVVCVVVVNNVVSLVSLVVSCVPRNRVSSVVNSVVVNVVSVVVVVVVPPDPDDDPDPDDDDDDDDDDDDD

Sequence (192 aa):
MKPSATRSGQAAPSAPIRGERDPSLGLTRRAGQPAKETCIVSKTIDWGPIRTLARRVLTEGERVALTRKEKALLRRTAAEVGISASEVESALATEEGALGLLQEESRRISEGTRRLMDALHRMYEHKDKGDLDSARQEMRNVLAVEVVPHYRAIAQGQLEAMADEHQQGERAPGASTRAVFARRTPLRLRGR